Protein AF-A0ABD3KJA0-F1 (afdb_monomer_lite)

Foldseek 3Di:
DPCLLCQFPLSVVVVVCCVVVVDPDDDAAADDDDPVPFAEEEEEPQLVQAFRDKFAWDFAAFDDDPRNVVRLVSSQVVLCVPLCVVVLFKHWAAFDCVVAADNKYKDWAAQQVDWDADPPGPDIDRRLRVLVVCCPPPPCVVPSVSPVPPRTDIAMAGPVRHGDDHGMMGGPDPVSRLVSSCSSCQSRLCRGPNRSYMHWHWYAYPVGDIDIPNDPDDDDDDDDPCVVCVVVVHDDDPVVVD

pLDDT: mean 90.68, std 6.81, range [49.16, 97.44]

InterPro domains:
  IPR005146 B3/B4 tRNA-binding domain [SM00873] (50-193)
  IPR020825 Phenylalanyl-tRNA synthetase-like, B3/B4 [G3DSA:3.50.40.10] (31-217)
  IPR045060 Phenylalanine-tRNA ligase, class IIc, beta subunit [PTHR10947] (3-161)

Organism: Eucalyptus globulus (NCBI:txid34317)

Radius of gyration: 20.32 Å; chains: 1; bounding box: 54×41×58 Å

Structure (mmCIF, N/CA/C/O backbone):
data_AF-A0ABD3KJA0-F1
#
_entry.id   AF-A0ABD3KJA0-F1
#
loop_
_atom_site.group_PDB
_atom_site.id
_atom_site.type_symbol
_atom_site.label_atom_id
_atom_site.label_alt_id
_atom_site.label_comp_id
_atom_site.label_asym_id
_atom_site.label_entity_id
_atom_site.label_seq_id
_atom_site.pdbx_PDB_ins_code
_atom_site.Cartn_x
_atom_site.Cartn_y
_atom_site.Cartn_z
_atom_site.occupancy
_atom_site.B_iso_or_equiv
_atom_site.auth_seq_id
_atom_site.auth_comp_id
_atom_site.auth_asym_id
_atom_site.auth_atom_id
_atom_site.pdbx_PDB_model_num
ATOM 1 N N . MET A 1 1 ? 17.710 -4.650 -0.776 1.00 53.38 1 MET A N 1
ATOM 2 C CA . MET A 1 1 ? 17.255 -5.031 -2.134 1.00 53.38 1 MET A CA 1
ATOM 3 C C . MET A 1 1 ? 16.378 -3.905 -2.668 1.00 53.38 1 MET A C 1
ATOM 5 O O . MET A 1 1 ? 15.456 -3.525 -1.963 1.00 53.38 1 MET A O 1
ATOM 9 N N . HIS A 1 2 ? 16.688 -3.338 -3.840 1.00 76.75 2 HIS A N 1
ATOM 10 C CA . HIS A 1 2 ? 16.008 -2.140 -4.379 1.00 76.75 2 HIS A CA 1
ATOM 11 C C . HIS A 1 2 ? 14.922 -2.447 -5.433 1.00 76.75 2 HIS A C 1
ATOM 13 O O . HIS A 1 2 ? 14.225 -1.538 -5.870 1.00 76.75 2 HIS A O 1
ATOM 19 N N . ARG A 1 3 ? 14.760 -3.720 -5.825 1.00 86.38 3 ARG A N 1
ATOM 20 C CA . ARG A 1 3 ? 13.747 -4.209 -6.779 1.00 86.38 3 ARG A CA 1
ATOM 21 C C . ARG A 1 3 ? 12.644 -4.963 -6.047 1.00 86.38 3 ARG A C 1
ATOM 23 O O . ARG A 1 3 ? 12.730 -6.173 -5.846 1.00 86.38 3 ARG A O 1
ATOM 30 N N . TYR A 1 4 ? 11.647 -4.221 -5.576 1.00 87.56 4 TYR A N 1
ATOM 31 C CA . TYR A 1 4 ? 10.543 -4.775 -4.784 1.00 87.56 4 TYR A CA 1
ATOM 32 C C . TYR A 1 4 ? 9.600 -5.649 -5.616 1.00 87.56 4 TYR A C 1
ATOM 34 O O . TYR A 1 4 ? 8.987 -6.574 -5.090 1.00 87.56 4 TYR A O 1
ATOM 42 N N . ASP A 1 5 ? 9.555 -5.409 -6.924 1.00 83.31 5 ASP A N 1
ATOM 43 C CA . ASP A 1 5 ? 8.812 -6.192 -7.903 1.00 83.31 5 ASP A CA 1
ATOM 44 C C . ASP A 1 5 ? 9.314 -7.643 -8.021 1.00 83.31 5 ASP A C 1
ATOM 46 O O . ASP A 1 5 ? 8.556 -8.530 -8.397 1.00 83.31 5 ASP A O 1
ATOM 50 N N . TRP A 1 6 ? 10.556 -7.934 -7.626 1.00 87.81 6 TRP A N 1
ATOM 51 C CA . TRP A 1 6 ? 11.133 -9.288 -7.679 1.00 87.81 6 TRP A CA 1
ATOM 52 C C . TRP A 1 6 ? 10.933 -10.110 -6.404 1.00 87.81 6 TRP A C 1
ATOM 54 O O . TRP A 1 6 ? 11.365 -11.259 -6.335 1.00 87.81 6 TRP A O 1
ATOM 64 N N . LEU A 1 7 ? 10.287 -9.551 -5.378 1.00 86.50 7 LEU A N 1
ATOM 65 C CA . LEU A 1 7 ? 10.153 -10.221 -4.082 1.00 86.50 7 LEU A CA 1
ATOM 66 C C . LEU A 1 7 ? 9.188 -11.417 -4.100 1.00 86.50 7 LEU A C 1
ATOM 68 O O . LEU A 1 7 ? 9.203 -12.219 -3.164 1.00 86.50 7 LEU A O 1
ATOM 72 N N . CYS A 1 8 ? 8.393 -11.580 -5.160 1.00 85.81 8 CYS A N 1
ATOM 73 C CA . CYS A 1 8 ? 7.507 -12.726 -5.347 1.00 85.81 8 CYS A CA 1
ATOM 74 C C . CYS A 1 8 ? 7.792 -13.474 -6.655 1.00 85.81 8 CYS A C 1
ATOM 76 O O . CYS A 1 8 ? 8.313 -12.910 -7.620 1.00 85.81 8 CYS A O 1
ATOM 78 N N . LEU A 1 9 ? 7.376 -14.745 -6.703 1.00 86.25 9 LEU A N 1
ATOM 79 C CA . LEU A 1 9 ? 7.553 -15.610 -7.871 1.00 86.25 9 LEU A CA 1
ATOM 80 C C . LEU A 1 9 ? 6.959 -14.990 -9.142 1.00 86.25 9 LEU A C 1
ATOM 82 O O . LEU A 1 9 ? 7.572 -15.058 -10.202 1.00 86.25 9 LEU A O 1
ATOM 86 N N . LYS A 1 10 ? 5.776 -14.372 -9.038 1.00 85.19 10 LYS A N 1
ATOM 87 C CA . LYS A 1 10 ? 5.082 -13.790 -10.191 1.00 85.19 10 LYS A CA 1
ATOM 88 C C . LYS A 1 10 ? 5.869 -12.640 -10.813 1.00 85.19 10 LYS A C 1
ATOM 90 O O . LYS A 1 10 ? 6.043 -12.632 -12.028 1.00 85.19 10 LYS A O 1
ATOM 95 N N . GLY A 1 11 ? 6.335 -11.699 -9.996 1.00 86.75 11 GLY A N 1
ATOM 96 C CA . GLY A 1 11 ? 7.076 -10.541 -10.484 1.00 86.75 11 GLY A CA 1
ATOM 97 C C . GLY A 1 11 ? 8.448 -10.922 -11.043 1.00 86.75 11 GLY A C 1
ATOM 98 O O . GLY A 1 11 ? 8.816 -10.455 -12.118 1.00 86.75 11 GLY A O 1
ATOM 99 N N . LEU A 1 12 ? 9.147 -11.873 -10.410 1.00 91.00 12 LEU A N 1
ATOM 100 C CA . LEU A 1 12 ? 10.388 -12.429 -10.960 1.00 91.00 12 LEU A CA 1
ATOM 101 C C . LEU A 1 12 ? 10.153 -13.149 -12.299 1.00 91.00 12 LEU A C 1
ATOM 103 O O . LEU A 1 12 ? 10.870 -12.908 -13.267 1.00 91.00 12 LEU A O 1
ATOM 107 N N . ALA A 1 13 ? 9.135 -14.010 -12.381 1.00 91.25 13 ALA A N 1
ATOM 108 C CA . ALA A 1 13 ? 8.811 -14.734 -13.608 1.00 91.25 13 ALA A CA 1
ATOM 109 C C . ALA A 1 13 ? 8.418 -13.785 -14.749 1.00 91.25 13 ALA A C 1
ATOM 111 O O . ALA A 1 13 ? 8.843 -13.991 -15.883 1.00 91.25 13 ALA A O 1
ATOM 112 N N . GLN A 1 14 ? 7.638 -12.741 -14.455 1.00 90.75 14 GLN A N 1
ATOM 113 C CA . GLN A 1 14 ? 7.274 -11.718 -15.433 1.00 90.75 14 GLN A CA 1
ATOM 114 C C . GLN A 1 14 ? 8.508 -10.959 -15.927 1.00 90.75 14 GLN A C 1
ATOM 116 O O . GLN A 1 14 ? 8.696 -10.836 -17.133 1.00 90.75 14 GLN A O 1
ATOM 121 N N . ALA A 1 15 ? 9.388 -10.522 -15.021 1.00 91.75 15 ALA A N 1
ATOM 122 C CA . ALA A 1 15 ? 10.621 -9.835 -15.394 1.00 91.75 15 ALA A CA 1
ATOM 123 C C . ALA A 1 15 ? 11.511 -10.697 -16.307 1.00 91.75 15 ALA A C 1
ATOM 125 O O . ALA A 1 15 ? 12.013 -10.202 -17.312 1.00 91.75 15 ALA A O 1
ATOM 126 N N . LEU A 1 16 ? 11.657 -11.993 -16.006 1.00 93.56 16 LEU A N 1
ATOM 127 C CA . LEU A 1 16 ? 12.433 -12.924 -16.835 1.00 93.56 16 LEU A CA 1
ATOM 128 C C . LEU A 1 16 ? 11.800 -13.166 -18.211 1.00 93.56 16 LEU A C 1
ATOM 130 O O . LEU A 1 16 ? 12.514 -13.275 -19.204 1.00 93.56 16 LEU A O 1
ATOM 134 N N . ARG A 1 17 ? 10.469 -13.244 -18.292 1.00 93.75 17 ARG A N 1
ATOM 135 C CA . ARG A 1 17 ? 9.755 -13.428 -19.566 1.00 93.75 17 ARG A CA 1
ATOM 136 C C . ARG A 1 17 ? 9.860 -12.201 -20.461 1.00 93.75 17 ARG A C 1
ATOM 138 O O . ARG A 1 17 ? 10.112 -12.361 -21.651 1.00 93.75 17 ARG A O 1
ATOM 145 N N . VAL A 1 18 ? 9.745 -11.004 -19.885 1.00 93.50 18 VAL A N 1
ATOM 146 C CA . VAL A 1 18 ? 9.978 -9.740 -20.600 1.00 93.50 18 VAL A CA 1
ATOM 147 C C . VAL A 1 18 ? 11.428 -9.657 -21.073 1.00 93.50 18 VAL A C 1
ATOM 149 O O . VAL A 1 18 ? 11.679 -9.399 -22.247 1.00 93.50 18 VAL A O 1
ATOM 152 N N . PHE A 1 19 ? 12.389 -9.972 -20.200 1.00 93.19 19 PHE A N 1
ATOM 153 C CA . PHE A 1 19 ? 13.812 -9.987 -20.548 1.00 93.19 19 PHE A CA 1
ATOM 154 C C . PHE A 1 19 ? 14.127 -10.946 -21.709 1.00 93.19 19 PHE A C 1
ATOM 156 O O . PHE A 1 19 ? 14.853 -10.592 -22.634 1.00 93.19 19 PHE A O 1
ATOM 163 N N . ASN A 1 20 ? 13.523 -12.137 -21.706 1.00 94.88 20 ASN A N 1
ATOM 164 C CA . ASN A 1 20 ? 13.681 -13.133 -22.767 1.00 94.88 20 ASN A CA 1
ATOM 165 C C . ASN A 1 20 ? 12.804 -12.870 -24.005 1.00 94.88 20 ASN A C 1
ATOM 167 O O . ASN A 1 20 ? 12.727 -13.737 -24.876 1.00 94.88 20 ASN A O 1
ATOM 171 N N . LYS A 1 21 ? 12.120 -11.718 -24.088 1.00 92.25 21 LYS A N 1
ATOM 172 C CA . LYS A 1 21 ? 11.204 -11.349 -25.186 1.00 92.25 21 LYS A CA 1
ATOM 173 C C . LYS A 1 21 ? 10.069 -12.360 -25.413 1.00 92.25 21 LYS A C 1
ATOM 175 O O . LYS A 1 21 ? 9.563 -12.507 -26.521 1.00 92.25 21 LYS A O 1
ATOM 180 N N . GLN A 1 22 ? 9.682 -13.082 -24.363 1.00 95.38 22 GLN A N 1
ATOM 181 C CA . GLN A 1 22 ? 8.579 -14.049 -24.386 1.00 95.38 22 GLN A CA 1
ATOM 182 C C . GLN A 1 22 ? 7.227 -13.390 -24.094 1.00 95.38 22 GLN A C 1
ATOM 184 O O . GLN A 1 22 ? 6.191 -13.928 -24.472 1.00 95.38 22 GLN A O 1
ATOM 189 N N . GLU A 1 23 ? 7.237 -12.251 -23.402 1.00 92.38 23 GLU A N 1
ATOM 190 C CA . GLU A 1 23 ? 6.062 -11.435 -23.096 1.00 92.38 23 GLU A CA 1
ATOM 191 C C . GLU A 1 23 ? 6.416 -9.954 -23.273 1.00 92.38 23 GLU A C 1
ATOM 193 O O . GLU A 1 23 ? 7.556 -9.551 -23.042 1.00 92.38 23 GLU A O 1
ATOM 198 N N . GLU A 1 24 ? 5.440 -9.141 -23.673 1.00 91.94 24 GLU A N 1
ATOM 199 C CA . GLU A 1 24 ? 5.588 -7.685 -23.687 1.00 91.94 24 GLU A CA 1
ATOM 200 C C . GLU A 1 24 ? 5.536 -7.111 -22.266 1.00 91.94 24 GLU A C 1
ATOM 202 O O . GLU A 1 24 ? 4.943 -7.695 -21.352 1.00 91.94 24 GLU A O 1
ATOM 207 N N . THR A 1 25 ? 6.126 -5.928 -22.080 1.00 91.00 25 THR A N 1
ATOM 208 C CA . THR A 1 25 ? 6.029 -5.192 -20.817 1.00 91.00 25 THR A CA 1
ATOM 209 C C . THR A 1 25 ? 4.563 -4.843 -20.530 1.00 91.00 25 THR A C 1
ATOM 211 O O . THR A 1 25 ? 3.936 -4.154 -21.339 1.00 91.00 25 THR A O 1
ATOM 214 N N . PRO A 1 26 ? 4.002 -5.268 -19.382 1.00 92.19 26 PRO A N 1
ATOM 215 C CA . PRO A 1 26 ? 2.617 -4.973 -19.047 1.00 92.19 26 PRO A CA 1
ATOM 216 C C . PRO A 1 26 ? 2.372 -3.472 -18.947 1.00 92.19 26 PRO A C 1
ATOM 218 O O . PRO A 1 26 ? 3.142 -2.745 -18.319 1.00 92.19 26 PRO A O 1
ATOM 221 N N . GLN A 1 27 ? 1.252 -3.036 -19.511 1.00 93.31 27 GLN A N 1
ATOM 222 C CA . GLN A 1 27 ? 0.766 -1.671 -19.378 1.00 93.31 27 GLN A CA 1
ATOM 223 C C . GLN A 1 27 ? -0.263 -1.622 -18.253 1.00 93.31 27 GLN A C 1
ATOM 225 O O . GLN A 1 27 ? -1.291 -2.298 -18.316 1.00 93.31 27 GLN A O 1
ATOM 230 N N . TYR A 1 28 ? 0.025 -0.836 -17.219 1.00 95.38 28 TYR A N 1
ATOM 231 C 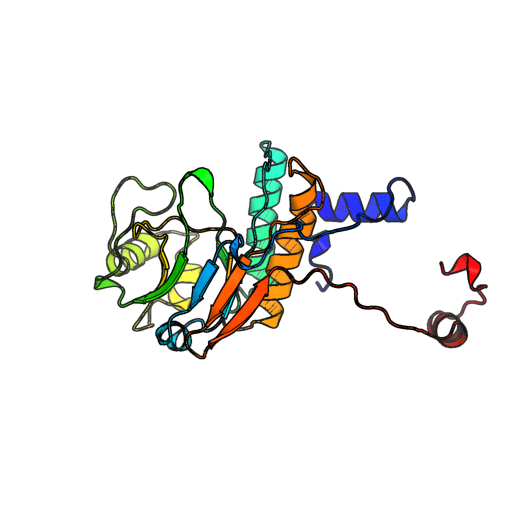CA . TYR A 1 28 ? -0.861 -0.664 -16.073 1.00 95.38 28 TYR A CA 1
ATOM 232 C C . TYR A 1 28 ? -1.707 0.590 -16.252 1.00 95.38 28 TYR A C 1
ATOM 234 O O . TYR A 1 28 ? -1.195 1.648 -16.610 1.00 95.38 28 TYR A O 1
ATOM 242 N N . SER A 1 29 ? -3.000 0.488 -15.967 1.00 95.50 29 SER A N 1
ATOM 243 C CA . SER A 1 29 ? -3.928 1.610 -16.104 1.00 95.50 29 SER A CA 1
ATOM 244 C C . SER A 1 29 ? -4.840 1.738 -14.894 1.00 95.50 29 SER A C 1
ATOM 246 O O . SER A 1 29 ? -5.209 0.744 -14.267 1.00 95.50 29 SER A O 1
ATOM 248 N N . LEU A 1 30 ? -5.263 2.964 -14.600 1.00 96.62 30 LEU A N 1
ATOM 249 C CA . LEU A 1 30 ? -6.358 3.194 -13.667 1.00 96.62 30 LEU A CA 1
ATOM 250 C C . LEU A 1 30 ? -7.697 3.020 -14.382 1.00 96.62 30 LEU A C 1
ATOM 252 O O . LEU A 1 30 ? -7.870 3.463 -15.518 1.00 96.62 30 LEU A O 1
ATOM 256 N N . ARG A 1 31 ? -8.663 2.409 -13.695 1.00 94.88 31 ARG A N 1
ATOM 257 C CA . ARG A 1 31 ? -10.040 2.324 -14.178 1.00 94.88 31 ARG A CA 1
ATOM 258 C C . ARG A 1 31 ? -10.589 3.734 -14.385 1.00 94.88 31 ARG A C 1
ATOM 260 O O . ARG A 1 31 ? -10.519 4.569 -13.484 1.00 94.88 31 ARG A O 1
ATOM 267 N N . ASN A 1 32 ? -11.177 3.985 -15.553 1.00 94.25 32 ASN A N 1
ATOM 268 C CA . ASN A 1 32 ? -11.772 5.280 -15.864 1.00 94.25 32 ASN A CA 1
ATOM 269 C C . ASN A 1 32 ? -13.105 5.454 -15.117 1.00 94.25 32 ASN A C 1
ATOM 271 O O . ASN A 1 32 ? -14.155 5.012 -15.586 1.00 94.25 32 ASN A O 1
ATOM 275 N N . ILE A 1 33 ? -13.047 6.064 -13.934 1.00 94.06 33 ILE A N 1
ATOM 276 C CA . ILE A 1 33 ? -14.209 6.417 -13.115 1.00 94.06 33 ILE A CA 1
ATOM 277 C C . ILE A 1 33 ? -14.146 7.893 -12.734 1.00 94.06 33 ILE A C 1
ATOM 279 O O . ILE A 1 33 ? -13.077 8.439 -12.465 1.00 94.06 33 ILE A O 1
ATOM 283 N N . SER A 1 34 ? -15.304 8.554 -12.709 1.00 93.88 34 SER A N 1
ATOM 284 C CA . SER A 1 34 ? -15.383 9.944 -12.262 1.00 93.88 34 SER A CA 1
ATOM 285 C C . SER A 1 34 ? -15.099 10.030 -10.759 1.00 93.88 34 SER A C 1
ATOM 287 O O . SER A 1 34 ? -15.445 9.116 -10.008 1.00 93.88 34 SER A O 1
ATOM 289 N N . ARG A 1 35 ? -14.528 11.148 -10.290 1.00 90.75 35 ARG A N 1
ATOM 290 C CA . ARG A 1 35 ? -14.282 11.370 -8.849 1.00 90.75 35 ARG A CA 1
ATOM 291 C C . ARG A 1 35 ? -15.541 11.199 -7.993 1.00 90.75 35 ARG A C 1
ATOM 293 O O . ARG A 1 35 ? -15.464 10.678 -6.888 1.00 90.75 35 ARG A O 1
ATOM 300 N N . GLY A 1 36 ? -16.711 11.579 -8.512 1.00 91.12 36 GLY A N 1
ATOM 301 C CA . GLY A 1 36 ? -17.988 11.408 -7.809 1.00 91.12 36 GLY A CA 1
ATOM 302 C C . GLY A 1 36 ? -18.359 9.945 -7.540 1.00 91.12 36 GLY A C 1
ATOM 303 O O . GLY A 1 36 ? -19.043 9.670 -6.559 1.00 91.12 36 GLY A O 1
ATOM 304 N N . SER A 1 37 ? -17.881 9.020 -8.375 1.00 93.19 37 SER A N 1
ATOM 305 C CA . SER A 1 37 ? -18.119 7.577 -8.260 1.00 93.19 37 SER A CA 1
ATOM 306 C C . SER A 1 37 ? -16.957 6.812 -7.615 1.00 93.19 37 SER A C 1
ATOM 308 O O . SER A 1 37 ? -17.084 5.608 -7.395 1.00 93.19 37 SER A O 1
ATOM 310 N N . MET A 1 38 ? -15.830 7.472 -7.324 1.00 95.06 38 MET A N 1
ATOM 311 C CA . MET A 1 38 ? -14.704 6.845 -6.629 1.00 95.06 38 MET A CA 1
ATOM 312 C C . MET A 1 38 ? -15.088 6.492 -5.195 1.00 95.06 38 MET A C 1
ATOM 314 O O . MET A 1 38 ? -15.792 7.238 -4.509 1.00 95.06 38 MET A O 1
ATOM 318 N N . LEU A 1 39 ? -14.568 5.365 -4.708 1.00 93.94 39 LEU A N 1
ATOM 319 C CA . LEU A 1 39 ? -14.602 5.087 -3.279 1.00 93.94 39 LEU A CA 1
ATOM 320 C C . LEU A 1 39 ? -13.769 6.138 -2.547 1.00 93.94 39 LEU A C 1
ATOM 322 O O . LEU A 1 39 ? -12.666 6.477 -2.976 1.00 93.94 39 LEU A O 1
ATOM 326 N N . LYS A 1 40 ? -14.297 6.610 -1.419 1.00 94.88 40 LYS A N 1
ATOM 327 C CA . LYS A 1 40 ? -13.676 7.662 -0.614 1.00 94.88 40 LYS A CA 1
ATOM 328 C C . LYS A 1 40 ? -13.127 7.104 0.688 1.00 94.88 40 LYS A C 1
ATOM 330 O O . LYS A 1 40 ? -13.786 6.288 1.336 1.00 94.88 40 LYS A O 1
ATOM 335 N N . MET A 1 41 ? -11.937 7.559 1.057 1.00 95.38 41 MET A N 1
ATOM 336 C CA . MET A 1 41 ? -11.287 7.313 2.340 1.00 95.38 41 MET A CA 1
ATOM 337 C C . MET A 1 41 ? -11.065 8.654 3.039 1.00 95.38 41 MET A C 1
ATOM 339 O O . MET A 1 41 ? -10.244 9.453 2.600 1.00 95.38 41 MET A O 1
ATOM 343 N N . HIS A 1 42 ? -11.796 8.906 4.118 1.00 96.69 42 HIS A N 1
ATOM 344 C CA . HIS A 1 42 ? -11.716 10.144 4.886 1.00 96.69 42 HIS A CA 1
ATOM 345 C C . HIS A 1 42 ? -10.731 10.000 6.042 1.00 96.69 42 HIS A C 1
ATOM 347 O O . HIS A 1 42 ? -10.984 9.249 6.982 1.00 96.69 42 HIS A O 1
ATOM 353 N N . VAL A 1 43 ? -9.634 10.745 5.998 1.00 97.38 43 VAL A N 1
ATOM 354 C CA . VAL A 1 43 ? -8.611 10.761 7.045 1.00 97.38 43 VAL A CA 1
ATOM 355 C C . VAL A 1 43 ? -8.985 11.774 8.115 1.00 97.38 43 VAL A C 1
ATOM 357 O O . VAL A 1 43 ? -9.199 12.954 7.821 1.00 97.38 43 VAL A O 1
ATOM 360 N N . LYS A 1 44 ? -9.074 11.317 9.364 1.00 97.31 44 LYS A N 1
ATOM 361 C CA . LYS A 1 44 ? -9.385 12.178 10.504 1.00 97.31 44 LYS A CA 1
ATOM 362 C C . LYS A 1 44 ? -8.126 12.810 11.123 1.00 97.31 44 LYS A C 1
ATOM 364 O O . LYS A 1 44 ? -7.060 12.187 11.079 1.00 97.31 44 LYS A O 1
ATOM 369 N N . PRO A 1 45 ? -8.225 14.016 11.722 1.00 96.81 45 PRO A N 1
ATOM 370 C CA . PRO A 1 45 ? -7.073 14.744 12.265 1.00 96.81 45 PRO A CA 1
ATOM 371 C C . PRO A 1 45 ? -6.253 13.948 13.285 1.00 96.81 45 PRO A C 1
ATOM 373 O O . PRO A 1 45 ? -5.025 14.034 13.305 1.00 96.81 45 PRO A O 1
ATOM 376 N N . GLU A 1 46 ? -6.916 13.143 14.115 1.00 95.88 46 GLU A N 1
ATOM 377 C CA . GLU A 1 46 ? -6.293 12.368 15.186 1.00 95.88 46 GLU A CA 1
ATOM 378 C C . GLU A 1 46 ? -5.267 11.342 14.687 1.00 95.88 46 GLU A C 1
ATOM 380 O O . GLU A 1 46 ? -4.367 10.976 15.442 1.00 95.88 46 GLU A O 1
ATOM 385 N N . THR A 1 47 ? -5.344 10.924 13.418 1.00 95.31 47 THR A N 1
ATOM 386 C CA . THR A 1 47 ? -4.406 9.962 12.814 1.00 95.31 47 THR A CA 1
ATOM 387 C C . THR A 1 47 ? -2.970 10.484 12.757 1.00 95.31 47 THR A C 1
ATOM 389 O O . THR A 1 47 ? -2.026 9.692 12.808 1.00 95.31 47 THR A O 1
ATOM 392 N N . SER A 1 48 ? -2.789 11.811 12.760 1.00 94.69 48 SER A N 1
ATOM 393 C CA . SER A 1 48 ? -1.482 12.476 12.824 1.00 94.69 48 SER A CA 1
ATOM 394 C C . SER A 1 48 ? -0.659 12.122 14.068 1.00 94.69 48 SER A C 1
ATOM 396 O O . SER A 1 48 ? 0.565 12.189 14.019 1.00 94.69 48 SER A O 1
ATOM 398 N N . GLN A 1 49 ? -1.308 11.682 15.151 1.00 94.06 49 GLN A N 1
ATOM 399 C CA . GLN A 1 49 ? -0.645 11.293 16.401 1.00 94.06 49 GLN A CA 1
ATOM 400 C C . GLN A 1 49 ? 0.095 9.952 16.311 1.00 94.06 49 GLN A C 1
ATOM 402 O O . GLN A 1 49 ? 0.895 9.643 17.189 1.00 94.06 49 GLN A O 1
ATOM 407 N N . ILE A 1 50 ? -0.179 9.142 15.284 1.00 93.62 50 ILE A N 1
ATOM 408 C CA . ILE A 1 50 ? 0.391 7.795 15.159 1.00 93.62 50 ILE A CA 1
ATOM 409 C C . ILE A 1 50 ? 0.884 7.485 13.746 1.00 93.62 50 ILE A C 1
ATOM 411 O O . ILE A 1 50 ? 2.045 7.135 13.550 1.00 93.62 50 ILE A O 1
ATOM 415 N N . ARG A 1 51 ? 0.010 7.602 12.747 1.00 94.62 51 ARG A N 1
ATOM 416 C CA . ARG A 1 51 ? 0.265 7.260 11.344 1.00 94.62 51 ARG A CA 1
ATOM 417 C C . ARG A 1 51 ? -0.512 8.246 10.474 1.00 94.62 51 ARG A C 1
ATOM 419 O O . ARG A 1 51 ? -1.668 7.964 10.152 1.00 94.62 51 ARG A O 1
ATOM 426 N N . PRO A 1 52 ? 0.091 9.392 10.119 1.00 95.81 52 PRO A N 1
ATOM 427 C CA . PRO A 1 52 ? -0.605 10.480 9.433 1.00 95.81 52 PRO A CA 1
ATOM 428 C C . PRO A 1 52 ? -1.102 10.117 8.032 1.00 95.81 52 PRO A C 1
ATOM 430 O O . PRO A 1 52 ? -1.990 10.791 7.523 1.00 95.81 52 PRO A O 1
ATOM 433 N N . TYR A 1 53 ? -0.547 9.083 7.394 1.00 97.19 53 TYR A N 1
ATOM 434 C CA . TYR A 1 53 ? -0.833 8.780 5.996 1.00 97.19 53 TYR A CA 1
ATOM 435 C C . TYR A 1 53 ? -1.590 7.468 5.828 1.00 97.19 53 TYR A C 1
ATOM 437 O O . TYR A 1 53 ? -1.299 6.466 6.486 1.00 97.19 53 TYR A O 1
ATOM 445 N N . VAL A 1 54 ? -2.503 7.458 4.859 1.00 96.56 54 VAL A N 1
ATOM 446 C CA . VAL A 1 54 ? -3.105 6.243 4.309 1.00 96.56 54 VAL A CA 1
ATOM 447 C C . VAL A 1 54 ? -3.165 6.345 2.789 1.00 96.56 54 VAL A C 1
ATOM 449 O O . VAL A 1 54 ? -3.475 7.400 2.235 1.00 96.56 54 VAL A O 1
ATOM 452 N N . VAL A 1 55 ? -2.862 5.245 2.109 1.00 96.81 55 VAL A N 1
ATOM 453 C CA . VAL A 1 55 ? -3.056 5.087 0.662 1.00 96.81 55 VAL A CA 1
ATOM 454 C C . VAL A 1 55 ? -3.845 3.808 0.411 1.00 96.81 55 VAL A C 1
ATOM 456 O O . VAL A 1 55 ? -3.688 2.839 1.149 1.00 96.81 55 VAL A O 1
ATOM 459 N N . SER A 1 56 ? -4.714 3.790 -0.598 1.00 94.94 56 SER A N 1
ATOM 460 C CA . SER A 1 56 ? -5.592 2.646 -0.863 1.00 94.94 56 SER A CA 1
ATOM 461 C C . SER A 1 56 ? -5.878 2.496 -2.353 1.00 94.94 56 SER A C 1
ATOM 463 O O . SER A 1 56 ? -5.762 3.453 -3.113 1.00 94.94 56 SER A O 1
ATOM 465 N N . ALA A 1 57 ? -6.230 1.284 -2.763 1.00 95.12 57 ALA A N 1
ATOM 466 C CA . ALA A 1 57 ? -6.601 0.934 -4.126 1.00 95.12 57 ALA A CA 1
ATOM 467 C C . ALA A 1 57 ? -7.596 -0.231 -4.104 1.00 95.12 57 ALA A C 1
ATOM 469 O O . ALA A 1 57 ? -7.741 -0.903 -3.082 1.00 95.12 57 ALA A O 1
ATOM 470 N N . VAL A 1 58 ? -8.253 -0.509 -5.231 1.00 94.06 58 VAL A N 1
ATOM 471 C CA . VAL A 1 58 ? -9.133 -1.674 -5.367 1.00 94.06 58 VAL A CA 1
ATOM 472 C C . VAL A 1 58 ? -8.747 -2.512 -6.583 1.00 94.06 58 VAL A C 1
ATOM 474 O O . VAL A 1 58 ? -8.601 -2.012 -7.695 1.00 94.06 58 VAL A O 1
ATOM 477 N N . LEU A 1 59 ? -8.623 -3.819 -6.366 1.00 93.88 59 LEU A N 1
ATOM 478 C CA . LEU A 1 59 ? -8.446 -4.828 -7.407 1.00 93.88 59 LEU A CA 1
ATOM 479 C C . LEU A 1 59 ? -9.783 -5.553 -7.616 1.00 93.88 59 LEU A C 1
ATOM 481 O O . LEU A 1 59 ? -10.220 -6.313 -6.753 1.00 93.88 59 LEU A O 1
ATOM 485 N N . ARG A 1 60 ? -10.476 -5.279 -8.731 1.00 92.56 60 ARG A N 1
ATOM 486 C CA . ARG A 1 60 ? -11.818 -5.825 -9.011 1.00 92.56 60 ARG A CA 1
ATOM 487 C C . ARG A 1 60 ? -11.752 -7.182 -9.708 1.00 92.56 60 ARG A C 1
ATOM 489 O O . ARG A 1 60 ? -11.004 -7.367 -10.665 1.00 92.56 60 ARG A O 1
ATOM 496 N N . GLY A 1 61 ? -12.610 -8.107 -9.272 1.00 90.50 61 GLY A N 1
ATOM 497 C CA . GLY A 1 61 ? -12.710 -9.440 -9.870 1.00 90.50 61 GLY A CA 1
ATOM 498 C C . GLY A 1 61 ? -11.411 -10.232 -9.748 1.00 90.50 61 GLY A C 1
ATOM 499 O O . GLY A 1 61 ? -11.036 -10.939 -10.681 1.00 90.50 61 GLY A O 1
ATOM 500 N N . ILE A 1 62 ? -10.680 -10.047 -8.646 1.00 90.25 62 ILE A N 1
ATOM 501 C CA . ILE A 1 62 ? -9.458 -10.799 -8.387 1.00 90.25 62 ILE A CA 1
ATOM 502 C C . ILE A 1 62 ? -9.801 -12.267 -8.141 1.00 90.25 62 ILE A C 1
ATOM 504 O O . ILE A 1 62 ? -10.673 -12.584 -7.336 1.00 90.25 62 ILE A O 1
ATOM 508 N N . THR A 1 63 ? -9.121 -13.167 -8.845 1.00 87.56 63 THR A N 1
ATOM 509 C CA . THR A 1 63 ? -9.290 -14.611 -8.659 1.00 87.56 63 THR A CA 1
ATOM 510 C C . THR A 1 63 ? -8.000 -15.201 -8.120 1.00 87.56 63 THR A C 1
ATOM 512 O O . THR A 1 63 ? -7.003 -15.298 -8.837 1.00 87.56 63 THR A O 1
ATOM 515 N N . PHE A 1 64 ? -8.022 -15.610 -6.853 1.00 85.94 64 PHE A N 1
ATOM 516 C CA . PHE A 1 64 ? -6.909 -16.315 -6.236 1.00 85.94 64 PHE A CA 1
ATOM 517 C C . PHE A 1 64 ? -7.118 -17.830 -6.285 1.00 85.94 64 PHE A C 1
ATOM 519 O O . PHE A 1 64 ? -8.139 -18.351 -5.849 1.00 85.94 64 PHE A O 1
ATOM 526 N N . TYR A 1 65 ? -6.098 -18.537 -6.754 1.00 89.31 65 TYR A N 1
ATOM 527 C CA . TYR A 1 65 ? -5.854 -19.946 -6.448 1.00 89.31 65 TYR A CA 1
ATOM 528 C C . TYR A 1 65 ? -4.797 -20.060 -5.343 1.00 89.31 65 TYR A C 1
ATOM 530 O O . TYR A 1 65 ? -4.044 -19.111 -5.108 1.00 89.31 65 TYR A O 1
ATOM 538 N N . GLU A 1 66 ? -4.695 -21.222 -4.697 1.00 89.94 66 GLU A N 1
ATOM 539 C CA . GLU A 1 66 ? -3.837 -21.449 -3.523 1.00 89.94 66 GLU A CA 1
ATOM 540 C C . GLU A 1 66 ? -2.410 -20.898 -3.691 1.00 89.94 66 GLU A C 1
ATOM 542 O O . GLU A 1 66 ? -1.946 -20.106 -2.874 1.00 89.94 66 GLU A O 1
ATOM 547 N N . ALA A 1 67 ? -1.732 -21.224 -4.795 1.00 89.31 67 ALA A N 1
ATOM 548 C CA . ALA A 1 67 ? -0.374 -20.739 -5.036 1.00 89.31 67 ALA A CA 1
ATOM 549 C C . ALA A 1 67 ? -0.294 -19.210 -5.240 1.00 89.31 67 ALA A C 1
ATOM 551 O O . ALA A 1 67 ? 0.635 -18.578 -4.737 1.00 89.31 67 ALA A O 1
ATOM 552 N N . SER A 1 68 ? -1.262 -18.588 -5.924 1.00 88.62 68 SER A N 1
ATOM 553 C CA . SER A 1 68 ? -1.304 -17.120 -6.059 1.00 88.62 68 SER A CA 1
ATOM 554 C C . SER A 1 68 ? -1.631 -16.412 -4.742 1.00 88.62 68 SER A C 1
ATOM 556 O O . SER A 1 68 ? -1.050 -15.367 -4.466 1.00 88.62 68 SER A O 1
ATOM 558 N N . TYR A 1 69 ? -2.489 -17.004 -3.905 1.00 89.44 69 TYR A N 1
ATOM 559 C CA . TYR A 1 69 ? -2.801 -16.497 -2.570 1.00 89.44 69 TYR A CA 1
ATOM 560 C C . TYR A 1 69 ? -1.593 -16.611 -1.632 1.00 89.44 69 TYR A C 1
ATOM 562 O O . TYR A 1 69 ? -1.234 -15.662 -0.943 1.00 89.44 69 TYR A O 1
ATOM 570 N N . ASN A 1 70 ? -0.888 -17.742 -1.661 1.00 89.44 70 ASN A N 1
ATOM 571 C CA . ASN A 1 70 ? 0.341 -17.912 -0.889 1.00 89.44 70 ASN A CA 1
ATOM 572 C C . ASN A 1 70 ? 1.426 -16.931 -1.351 1.00 89.44 70 ASN A C 1
ATOM 574 O O . ASN A 1 70 ? 2.077 -16.307 -0.519 1.00 89.44 70 ASN A O 1
ATOM 578 N N . SER A 1 71 ? 1.573 -16.720 -2.666 1.00 90.56 71 SER A N 1
ATOM 579 C CA . SER A 1 71 ? 2.488 -15.705 -3.208 1.00 90.56 71 SER A CA 1
ATOM 580 C C . SER A 1 71 ? 2.103 -14.281 -2.799 1.00 90.56 71 SER A C 1
ATOM 582 O O . SER A 1 71 ? 2.975 -13.417 -2.724 1.00 90.56 71 SER A O 1
ATOM 584 N N . PHE A 1 72 ? 0.815 -14.021 -2.589 1.00 91.31 72 PHE A N 1
ATOM 585 C CA . PHE A 1 72 ? 0.296 -12.741 -2.131 1.00 91.31 72 PHE A CA 1
ATOM 586 C C . PHE A 1 72 ? 0.671 -12.451 -0.682 1.00 91.31 72 PHE A C 1
ATOM 588 O O . PHE A 1 72 ? 1.265 -11.409 -0.399 1.00 91.31 72 PHE A O 1
ATOM 595 N N . ILE A 1 73 ? 0.401 -13.403 0.211 1.00 90.31 73 ILE A N 1
ATOM 596 C CA . ILE A 1 73 ? 0.767 -13.299 1.626 1.00 90.31 73 ILE A CA 1
ATOM 597 C C . ILE A 1 73 ? 2.292 -13.229 1.788 1.00 90.31 73 ILE A C 1
ATOM 599 O O . ILE A 1 73 ? 2.793 -12.385 2.525 1.00 90.31 73 ILE A O 1
ATOM 603 N N . ASP A 1 74 ? 3.044 -14.041 1.039 1.00 91.75 74 ASP A N 1
ATOM 604 C CA . ASP A 1 74 ? 4.512 -14.020 1.057 1.00 91.75 74 ASP A CA 1
ATOM 605 C C . ASP A 1 74 ? 5.083 -12.661 0.616 1.00 91.75 74 ASP A C 1
ATOM 607 O O . ASP A 1 74 ? 6.001 -12.137 1.251 1.00 91.75 74 ASP A O 1
ATOM 611 N N . LEU A 1 75 ? 4.518 -12.034 -0.427 1.00 92.69 75 LEU A N 1
ATOM 612 C CA . LEU A 1 75 ? 4.946 -10.693 -0.833 1.00 92.69 75 LEU A CA 1
ATOM 613 C C . LEU A 1 75 ? 4.655 -9.656 0.255 1.00 92.69 75 LEU A C 1
ATOM 615 O O . LEU A 1 75 ? 5.523 -8.837 0.564 1.00 92.69 75 LEU A O 1
ATOM 619 N N . GLN A 1 76 ? 3.454 -9.692 0.836 1.00 92.62 76 GLN A N 1
ATOM 620 C CA . GLN A 1 76 ? 3.059 -8.791 1.916 1.00 92.62 76 GLN A CA 1
ATOM 621 C C . GLN A 1 76 ? 4.035 -8.892 3.099 1.00 92.62 76 GLN A C 1
ATOM 623 O O . GLN A 1 76 ? 4.553 -7.869 3.555 1.00 92.62 76 GLN A O 1
ATOM 628 N N . ASP A 1 77 ? 4.356 -10.111 3.537 1.00 91.69 77 ASP A N 1
ATOM 629 C CA . ASP A 1 77 ? 5.291 -10.362 4.636 1.00 91.69 77 ASP A CA 1
ATOM 630 C C . ASP A 1 77 ? 6.719 -9.900 4.298 1.00 91.69 77 ASP A C 1
ATOM 632 O O . ASP A 1 77 ? 7.385 -9.269 5.127 1.00 91.69 77 ASP A O 1
ATOM 636 N N . LYS A 1 78 ? 7.195 -10.130 3.068 1.00 93.50 78 LYS A N 1
ATOM 637 C CA . LYS A 1 78 ? 8.513 -9.652 2.614 1.00 93.50 78 LYS A CA 1
ATOM 638 C C . LYS A 1 78 ? 8.597 -8.130 2.548 1.00 93.50 78 LYS A C 1
ATOM 640 O O . LYS A 1 78 ? 9.628 -7.565 2.922 1.00 93.50 78 LYS A O 1
ATOM 645 N N . LEU A 1 79 ? 7.545 -7.450 2.094 1.00 94.62 79 LEU A N 1
ATOM 646 C CA . LEU A 1 79 ? 7.487 -5.986 2.103 1.00 94.62 79 LEU A CA 1
ATOM 647 C C . LEU A 1 79 ? 7.475 -5.460 3.542 1.00 94.62 79 LEU A C 1
ATOM 649 O O . LEU A 1 79 ? 8.258 -4.561 3.857 1.00 94.62 79 LEU A O 1
ATOM 653 N N . HIS A 1 80 ? 6.679 -6.081 4.426 1.00 93.44 80 HIS A N 1
ATOM 654 C CA . HIS A 1 80 ? 6.645 -5.780 5.862 1.00 93.44 80 HIS A CA 1
ATOM 655 C C . HIS A 1 80 ? 8.018 -5.879 6.517 1.00 93.44 80 HIS A C 1
ATOM 657 O O . HIS A 1 80 ? 8.378 -4.987 7.281 1.00 93.44 80 HIS A O 1
ATOM 663 N N . GLN A 1 81 ? 8.788 -6.921 6.212 1.00 90.81 81 GLN A N 1
ATOM 664 C CA . GLN A 1 81 ? 10.127 -7.121 6.772 1.00 90.81 81 GLN A CA 1
ATOM 665 C C . GLN A 1 81 ? 11.161 -6.125 6.231 1.00 90.81 81 GLN A C 1
ATOM 667 O O . GLN A 1 81 ? 12.060 -5.737 6.972 1.00 90.81 81 GLN A O 1
ATOM 672 N N . ASN A 1 82 ? 11.024 -5.692 4.973 1.00 91.31 82 ASN A N 1
ATOM 673 C CA . ASN A 1 82 ? 12.009 -4.855 4.286 1.00 91.31 82 ASN A CA 1
ATOM 674 C C . ASN A 1 82 ? 11.603 -3.372 4.248 1.00 91.31 82 ASN A C 1
ATOM 676 O O . ASN A 1 82 ? 11.860 -2.632 5.193 1.00 91.31 82 ASN A O 1
ATOM 680 N N . ILE A 1 83 ? 10.981 -2.916 3.153 1.00 93.88 83 ILE A N 1
ATOM 681 C CA . ILE A 1 83 ? 10.699 -1.490 2.899 1.00 93.88 83 ILE A CA 1
ATOM 68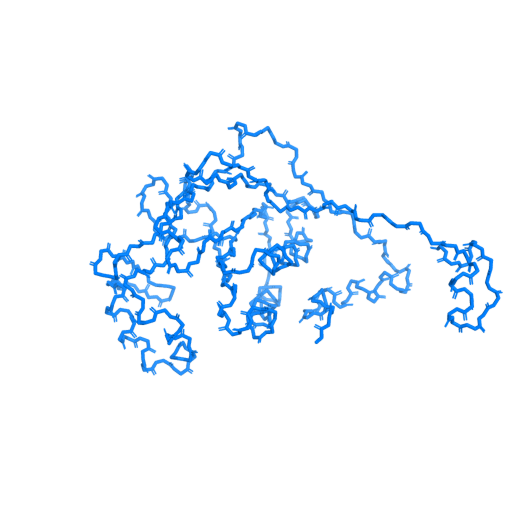2 C C . ILE A 1 83 ? 9.791 -0.862 3.965 1.00 93.88 83 ILE A C 1
ATOM 684 O O . ILE A 1 83 ? 9.917 0.319 4.275 1.00 93.88 83 ILE A O 1
ATOM 688 N N . CYS A 1 84 ? 8.906 -1.656 4.561 1.00 93.94 84 CYS A N 1
ATOM 689 C CA . CYS A 1 84 ? 8.017 -1.228 5.633 1.00 93.94 84 CYS A CA 1
ATOM 690 C C . CYS A 1 84 ? 8.703 -1.148 7.007 1.00 93.94 84 CYS A C 1
ATOM 692 O O . CYS A 1 84 ? 8.061 -0.709 7.962 1.00 93.94 84 CYS A O 1
ATOM 694 N N . TRP A 1 85 ? 9.957 -1.601 7.115 1.00 92.19 85 TRP A N 1
ATOM 695 C CA . TRP A 1 85 ? 10.753 -1.674 8.340 1.00 92.19 85 TRP A CA 1
ATOM 696 C C . TRP A 1 85 ? 10.020 -2.370 9.493 1.00 92.19 85 TRP A C 1
ATOM 698 O O . TRP A 1 85 ? 9.629 -1.742 10.471 1.00 92.19 85 TRP A O 1
ATOM 708 N N . GLN A 1 86 ? 9.765 -3.672 9.346 1.00 90.94 86 GLN A N 1
ATOM 709 C CA . GLN A 1 86 ? 8.997 -4.479 10.307 1.00 90.94 86 GLN A CA 1
ATOM 710 C C . GLN A 1 86 ? 7.655 -3.840 10.690 1.00 90.94 86 GLN A C 1
ATOM 712 O O . GLN A 1 86 ? 7.249 -3.854 11.845 1.00 90.94 86 GLN A O 1
ATOM 717 N N . ARG A 1 87 ? 6.954 -3.291 9.691 1.00 91.62 87 ARG A N 1
ATOM 718 C CA . ARG A 1 87 ? 5.686 -2.550 9.811 1.00 91.62 87 ARG A CA 1
ATOM 719 C C . ARG A 1 87 ? 5.781 -1.170 10.463 1.00 91.62 87 ARG A C 1
ATOM 721 O O . ARG A 1 87 ? 4.778 -0.459 10.430 1.00 91.62 87 ARG A O 1
ATOM 728 N N . THR A 1 88 ? 6.926 -0.750 10.996 1.00 91.56 88 THR A N 1
ATOM 729 C CA . THR A 1 88 ? 7.091 0.552 11.667 1.00 91.56 88 THR A CA 1
ATOM 730 C C . THR A 1 88 ? 6.783 1.726 10.741 1.00 91.56 88 THR A C 1
ATOM 732 O O . THR A 1 88 ? 6.117 2.669 11.159 1.00 91.56 88 THR A O 1
ATOM 735 N N . LEU A 1 89 ? 7.203 1.658 9.473 1.00 94.62 89 LEU A N 1
ATOM 736 C CA . LEU A 1 89 ? 6.975 2.739 8.508 1.00 94.62 89 LEU A CA 1
ATOM 737 C C . LEU A 1 89 ? 5.656 2.594 7.752 1.00 94.62 89 LEU A C 1
ATOM 739 O O . LEU A 1 89 ? 4.987 3.590 7.489 1.00 94.62 89 LEU A O 1
ATOM 743 N N . VAL A 1 90 ? 5.286 1.362 7.393 1.00 96.06 90 VAL A N 1
ATOM 744 C CA . VAL A 1 90 ? 4.093 1.065 6.587 1.00 96.06 90 VAL A CA 1
ATOM 745 C C . VAL A 1 90 ? 3.475 -0.253 7.048 1.00 96.06 90 VAL A C 1
ATOM 747 O O . VAL A 1 90 ? 4.160 -1.268 7.109 1.00 96.06 90 VAL A O 1
ATOM 750 N N . ALA A 1 91 ? 2.177 -0.267 7.336 1.00 93.25 91 ALA A N 1
ATOM 751 C CA . ALA A 1 91 ? 1.403 -1.477 7.599 1.00 93.25 91 ALA A CA 1
ATOM 752 C C . ALA A 1 91 ? 0.410 -1.679 6.453 1.00 93.25 91 ALA A C 1
ATOM 754 O O . ALA A 1 91 ? -0.263 -0.733 6.062 1.00 93.25 91 ALA A O 1
ATOM 755 N N . ILE A 1 92 ? 0.354 -2.899 5.918 1.00 92.94 92 ILE A N 1
ATOM 756 C CA . ILE A 1 92 ? -0.477 -3.263 4.760 1.00 92.94 92 ILE A CA 1
ATOM 757 C C . ILE A 1 92 ? -1.669 -4.058 5.286 1.00 92.94 92 ILE A C 1
ATOM 759 O O . ILE A 1 92 ? -1.438 -5.102 5.902 1.00 92.94 92 ILE A O 1
ATOM 763 N N . GLY A 1 93 ? -2.889 -3.603 5.018 1.00 89.38 93 GLY A N 1
ATOM 764 C CA . GLY A 1 93 ? -4.118 -4.387 5.158 1.00 89.38 93 GLY A CA 1
ATOM 765 C C . GLY A 1 93 ? -4.589 -4.909 3.803 1.00 89.38 93 GLY A C 1
ATOM 766 O O . GLY A 1 93 ? -4.231 -4.353 2.759 1.00 89.38 93 GLY A O 1
ATOM 767 N N . THR A 1 94 ? -5.330 -6.023 3.814 1.00 86.88 94 THR A N 1
ATOM 768 C CA . THR A 1 94 ? -5.863 -6.700 2.613 1.00 86.88 94 THR A CA 1
ATOM 769 C C . THR A 1 94 ? -7.153 -7.453 2.952 1.00 86.88 94 THR A C 1
ATOM 771 O O . THR A 1 94 ? -7.108 -8.362 3.786 1.00 86.88 94 THR A O 1
ATOM 774 N N . HIS A 1 95 ? -8.307 -7.097 2.372 1.00 79.56 95 HIS A N 1
ATOM 775 C CA . HIS A 1 95 ? -9.575 -7.767 2.704 1.00 79.56 95 HIS A CA 1
ATOM 776 C C . HIS A 1 95 ? -10.608 -7.709 1.573 1.00 79.56 95 HIS A C 1
ATOM 778 O O . HIS A 1 95 ? -10.375 -7.110 0.521 1.00 79.56 95 HIS A O 1
ATOM 784 N N . ASP A 1 96 ? -11.741 -8.367 1.818 1.00 82.88 96 ASP A N 1
ATOM 785 C CA . ASP A 1 96 ? -12.840 -8.548 0.880 1.00 82.88 96 ASP A CA 1
ATOM 786 C C . ASP A 1 96 ? -13.797 -7.346 0.863 1.00 82.88 96 ASP A C 1
ATOM 788 O O . ASP A 1 96 ? -14.502 -7.058 1.839 1.00 82.88 96 ASP A O 1
ATOM 792 N N . LEU A 1 97 ? -13.823 -6.659 -0.279 1.00 84.31 97 LEU A N 1
ATOM 793 C CA . LEU A 1 97 ? -14.649 -5.481 -0.510 1.00 84.31 97 LEU A CA 1
ATOM 794 C C . LEU A 1 97 ? -16.144 -5.812 -0.584 1.00 84.31 97 LEU A C 1
ATOM 796 O O . LEU A 1 97 ? -16.950 -4.941 -0.265 1.00 84.31 97 LEU A O 1
ATOM 800 N N . ASP A 1 98 ? -16.523 -7.040 -0.940 1.00 83.88 98 ASP A N 1
ATOM 801 C CA . ASP A 1 98 ? -17.933 -7.429 -1.074 1.00 83.88 98 ASP A CA 1
ATOM 802 C C . ASP A 1 98 ? -18.647 -7.449 0.287 1.00 83.88 98 ASP A C 1
ATOM 804 O O . ASP A 1 98 ? -19.871 -7.367 0.378 1.00 83.88 98 ASP A O 1
ATOM 808 N N . THR A 1 99 ? -17.871 -7.473 1.373 1.00 82.56 99 THR A N 1
ATOM 809 C CA . THR A 1 99 ? -18.385 -7.395 2.741 1.00 82.56 99 THR A CA 1
ATOM 810 C C . THR A 1 99 ? -18.548 -5.964 3.255 1.00 82.56 99 THR A C 1
ATOM 812 O O . THR A 1 99 ? -19.011 -5.791 4.381 1.00 82.56 99 THR A O 1
ATOM 815 N N . LEU A 1 100 ? -18.190 -4.930 2.484 1.00 83.44 100 LEU A N 1
ATOM 816 C CA . LEU A 1 100 ? -18.009 -3.559 2.972 1.00 83.44 100 LEU A CA 1
ATOM 817 C C . LEU A 1 100 ? -18.724 -2.502 2.129 1.00 83.44 100 LEU A C 1
ATOM 819 O O . LEU A 1 100 ? -18.872 -2.635 0.920 1.00 83.44 100 LEU A O 1
ATOM 823 N N . GLU A 1 101 ? -19.105 -1.394 2.769 1.00 87.00 101 GLU A N 1
ATOM 824 C CA . GLU A 1 101 ? -19.814 -0.295 2.103 1.00 87.00 101 GLU A CA 1
ATOM 825 C C . GLU A 1 101 ? -19.149 1.053 2.391 1.00 87.00 101 GLU A C 1
ATOM 827 O O . GLU A 1 101 ? -18.999 1.453 3.546 1.00 87.00 101 GLU A O 1
ATOM 832 N N . GLY A 1 102 ? -18.771 1.779 1.336 1.00 86.31 102 GLY A N 1
ATOM 833 C CA . GLY A 1 102 ? -18.214 3.127 1.460 1.00 86.31 102 GLY A CA 1
ATOM 834 C C . GLY A 1 102 ? -19.263 4.204 1.776 1.00 86.31 102 GLY A C 1
ATOM 835 O O . GLY A 1 102 ? -20.458 3.939 1.665 1.00 86.31 102 GLY A O 1
ATOM 836 N N . PRO A 1 103 ? -18.838 5.436 2.113 1.00 91.69 103 PRO A N 1
ATOM 837 C CA . PRO A 1 103 ? -17.449 5.883 2.255 1.00 91.69 103 PRO A CA 1
ATOM 838 C C . PRO A 1 103 ? -16.767 5.282 3.492 1.00 91.69 103 PRO A C 1
ATOM 840 O O . PRO A 1 103 ? -17.423 4.742 4.375 1.00 91.69 103 PRO A O 1
ATOM 843 N N . PHE A 1 104 ? -15.441 5.368 3.532 1.00 93.44 104 PHE A N 1
ATOM 844 C CA . PHE A 1 104 ? -14.617 4.813 4.604 1.00 93.44 104 PHE A CA 1
ATOM 845 C C . PHE A 1 104 ? -13.981 5.938 5.411 1.00 93.44 104 PHE A C 1
ATOM 847 O O . PHE A 1 104 ? -13.698 7.001 4.854 1.00 93.44 104 PHE A O 1
ATOM 854 N N . SER A 1 105 ? -13.728 5.710 6.697 1.00 94.38 105 SER A N 1
ATOM 855 C CA . SER A 1 105 ? -12.968 6.630 7.544 1.00 94.38 105 SER A CA 1
ATOM 856 C C . SER A 1 105 ? -11.725 5.958 8.104 1.00 94.38 105 SER A C 1
ATOM 858 O O . SER A 1 105 ? -11.771 4.805 8.518 1.00 94.38 105 SER A O 1
ATOM 860 N N . TYR A 1 106 ? -10.617 6.694 8.112 1.00 95.31 106 TYR A N 1
ATOM 861 C CA . TYR A 1 106 ? -9.388 6.340 8.803 1.00 95.31 106 TYR A CA 1
ATOM 862 C C . TYR A 1 106 ? -9.259 7.234 10.040 1.00 95.31 106 TYR A C 1
ATOM 864 O O . TYR A 1 106 ? -9.138 8.456 9.925 1.00 95.31 106 TYR A O 1
ATOM 872 N N . GLU A 1 107 ? -9.348 6.615 11.212 1.00 95.25 107 GLU A N 1
ATOM 873 C CA . GLU A 1 107 ? -9.454 7.259 12.523 1.00 95.25 107 GLU A CA 1
ATOM 874 C C . GLU A 1 107 ? -8.331 6.754 13.445 1.00 95.25 107 GLU A C 1
ATOM 876 O O . GLU A 1 107 ? -7.689 5.734 13.173 1.00 95.25 107 GLU A O 1
ATOM 881 N N . ALA A 1 108 ? -8.091 7.456 14.552 1.00 95.75 108 ALA A N 1
ATOM 882 C CA . ALA A 1 108 ? -7.187 7.002 15.605 1.00 95.75 108 ALA A CA 1
ATOM 883 C C . ALA A 1 108 ? -7.851 7.170 16.972 1.00 95.75 108 ALA A C 1
ATOM 885 O O . ALA A 1 108 ? -7.955 8.271 17.506 1.00 95.75 108 ALA A O 1
ATOM 886 N N . LEU A 1 109 ? -8.326 6.066 17.539 1.00 95.31 109 LEU A N 1
ATOM 887 C CA . LEU A 1 109 ? -9.161 6.079 18.739 1.00 95.31 109 LEU A CA 1
ATOM 888 C C . LEU A 1 109 ? -8.428 5.450 19.920 1.00 95.31 109 LEU A C 1
ATOM 890 O O . LEU A 1 109 ? -7.491 4.674 19.738 1.00 95.31 109 LEU A O 1
ATOM 894 N N . GLN A 1 110 ? -8.865 5.762 21.139 1.00 95.94 110 GLN A N 1
ATOM 895 C CA . GLN A 1 110 ? -8.336 5.103 22.331 1.00 95.94 110 GLN A CA 1
ATOM 896 C C . GLN A 1 110 ? -8.559 3.582 22.245 1.00 95.94 110 GLN A C 1
ATOM 898 O O . GLN A 1 110 ? -9.637 3.153 21.829 1.00 95.94 110 GLN A O 1
ATOM 903 N N . PRO A 1 111 ? -7.600 2.747 22.680 1.00 93.38 111 PRO A N 1
ATOM 904 C CA . PRO A 1 111 ? -7.739 1.290 22.607 1.00 93.38 111 PRO A CA 1
ATOM 905 C C . PRO A 1 111 ? -9.017 0.750 23.271 1.00 93.38 111 PRO A C 1
ATOM 907 O O . PRO A 1 111 ? -9.610 -0.215 22.797 1.00 93.38 111 PRO A O 1
ATOM 910 N N . SER A 1 112 ? -9.483 1.411 24.333 1.00 93.62 112 SER A N 1
ATOM 911 C CA . SER A 1 112 ? -10.698 1.065 25.078 1.00 93.62 112 SER A CA 1
ATOM 912 C C . SER A 1 112 ? -12.012 1.372 24.342 1.00 93.62 112 SER A C 1
ATOM 914 O O . SER A 1 112 ? -13.062 0.884 24.756 1.00 93.62 112 SER A O 1
ATOM 916 N N . SER A 1 113 ? -11.995 2.166 23.270 1.00 92.75 113 SER A N 1
ATOM 917 C CA . SER A 1 113 ? -13.189 2.474 22.467 1.00 92.75 113 SER A CA 1
ATOM 918 C C . SER A 1 113 ? -13.256 1.692 21.154 1.00 92.75 113 SER A C 1
ATOM 920 O O . SER A 1 113 ? -14.220 1.829 20.400 1.00 92.75 113 SER A O 1
ATOM 922 N N . ILE A 1 114 ? -12.257 0.849 20.887 1.00 91.62 114 ILE A N 1
ATOM 923 C CA . ILE A 1 114 ? -12.175 0.014 19.691 1.00 91.62 114 ILE A CA 1
ATOM 924 C C . ILE A 1 114 ? -12.523 -1.425 20.061 1.00 91.62 114 ILE A C 1
ATOM 926 O O . ILE A 1 114 ? -11.812 -2.037 20.855 1.00 91.62 114 ILE A O 1
ATOM 930 N N . SER A 1 115 ? -13.554 -1.985 19.423 1.00 88.81 115 SER A N 1
ATOM 931 C CA . SER A 1 115 ? -13.925 -3.398 19.582 1.00 88.81 115 SER A CA 1
ATOM 932 C C . SER A 1 115 ? -14.195 -4.064 18.239 1.00 88.81 115 SER A C 1
ATOM 934 O O . SER A 1 115 ? -15.040 -3.583 17.484 1.00 88.81 115 SER A O 1
ATOM 936 N N . PHE A 1 116 ? -13.504 -5.166 17.949 1.00 85.31 116 PHE A N 1
ATOM 937 C CA . PHE A 1 116 ? -13.736 -5.969 16.748 1.00 85.31 116 PHE A CA 1
ATOM 938 C C . PHE A 1 116 ? -13.371 -7.431 16.907 1.00 85.31 116 PHE A C 1
ATOM 940 O O . PHE A 1 116 ? -12.718 -7.841 17.862 1.00 85.31 116 PHE A O 1
ATOM 947 N N . VAL A 1 117 ? -13.786 -8.216 15.916 1.00 84.19 117 VAL A N 1
ATOM 948 C CA . VAL A 1 117 ? -13.415 -9.619 15.767 1.00 84.19 117 VAL A CA 1
ATOM 949 C C . VAL A 1 117 ? -12.154 -9.697 14.893 1.00 84.19 117 VAL A C 1
ATOM 951 O O . VAL A 1 117 ? -12.228 -9.394 13.701 1.00 84.19 117 VAL A O 1
ATOM 954 N N . PRO A 1 118 ? -10.986 -10.074 15.446 1.00 81.25 118 PRO A N 1
ATOM 955 C CA . PRO A 1 118 ? -9.762 -10.223 14.669 1.00 81.25 118 PRO A CA 1
ATOM 956 C C . PRO A 1 118 ? -9.859 -11.349 13.638 1.00 81.25 118 PRO A C 1
ATOM 958 O O . PRO A 1 118 ? -10.642 -12.291 13.774 1.00 81.25 118 PRO A O 1
ATOM 961 N N . LEU A 1 119 ? -8.977 -11.308 12.638 1.00 73.75 119 LEU A N 1
ATOM 962 C CA . LEU A 1 119 ? -8.833 -12.395 11.671 1.00 73.75 119 LEU A CA 1
ATOM 963 C C . LEU A 1 119 ? -8.610 -13.737 12.386 1.00 73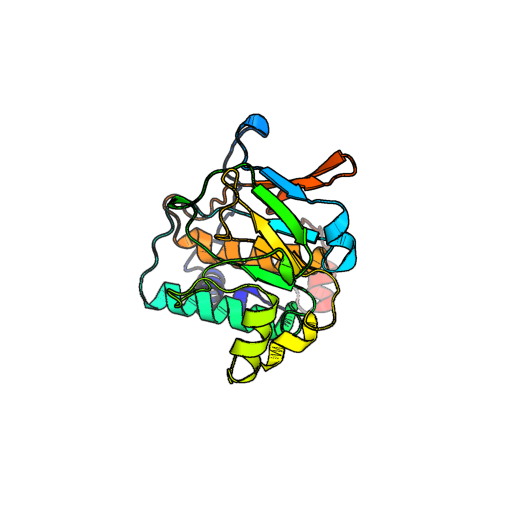.75 119 LEU A C 1
ATOM 965 O O . LEU A 1 119 ? -7.772 -13.844 13.281 1.00 73.75 119 LEU A O 1
ATOM 969 N N . LYS A 1 120 ? -9.335 -14.772 11.942 1.00 75.88 120 LYS A N 1
ATOM 970 C CA . LYS A 1 120 ? -9.315 -16.140 12.501 1.00 75.88 120 LYS A CA 1
ATOM 971 C C . LYS A 1 120 ? -9.819 -16.261 13.943 1.00 75.88 120 LYS A C 1
ATOM 973 O O . LYS A 1 120 ? -9.608 -17.297 14.568 1.00 75.88 120 LYS A O 1
ATOM 978 N N . GLN A 1 121 ? -10.491 -15.240 14.461 1.00 79.69 121 GLN A N 1
ATOM 979 C CA . GLN A 1 121 ? -11.174 -15.294 15.746 1.00 79.69 121 GLN A CA 1
ATOM 980 C C . GLN A 1 121 ? -12.685 -15.215 15.535 1.00 79.69 121 GLN A C 1
ATOM 982 O O . GLN A 1 121 ? -13.162 -14.708 14.526 1.00 79.69 121 GLN A O 1
ATOM 987 N N . VAL A 1 122 ? -13.438 -15.739 16.499 1.00 83.38 122 VAL A N 1
ATOM 988 C CA . VAL A 1 122 ? -14.910 -15.622 16.542 1.00 83.38 122 VAL A CA 1
ATOM 989 C C . VAL A 1 122 ? -15.336 -14.641 17.633 1.00 83.38 122 VAL A C 1
ATOM 991 O O . VAL A 1 122 ? -16.387 -14.010 17.556 1.00 83.38 122 VAL A O 1
ATOM 994 N N . LYS A 1 123 ? -14.501 -14.498 18.665 1.00 88.00 123 LYS A N 1
ATOM 995 C CA . LYS A 1 123 ? -14.753 -13.615 19.794 1.00 88.00 123 LYS A CA 1
ATOM 996 C C . LYS A 1 123 ? -14.463 -12.162 19.404 1.00 88.00 123 LYS A C 1
ATOM 998 O O . LYS A 1 123 ? -13.459 -11.874 18.758 1.00 88.00 123 LYS A O 1
ATOM 1003 N N . ASN A 1 124 ? -15.340 -11.262 19.837 1.00 88.50 124 ASN A N 1
ATOM 1004 C CA . ASN A 1 124 ? -15.114 -9.822 19.791 1.00 88.50 124 ASN A CA 1
ATOM 1005 C C . ASN A 1 124 ? -14.132 -9.420 20.902 1.00 88.50 124 ASN A C 1
ATOM 1007 O O . ASN A 1 124 ? -14.325 -9.809 22.056 1.00 88.50 124 ASN A O 1
ATOM 1011 N N . PHE A 1 125 ? -13.100 -8.656 20.558 1.00 89.94 125 PHE A N 1
ATOM 1012 C CA . PHE A 1 125 ? -12.087 -8.162 21.485 1.00 89.94 125 PHE A CA 1
ATOM 1013 C C . PHE A 1 125 ? -12.056 -6.643 21.473 1.00 89.94 125 PHE A C 1
ATOM 1015 O O . PHE A 1 125 ? -12.143 -6.020 20.413 1.00 89.94 125 PHE A O 1
ATOM 1022 N N . ARG A 1 126 ? -11.855 -6.057 22.653 1.00 92.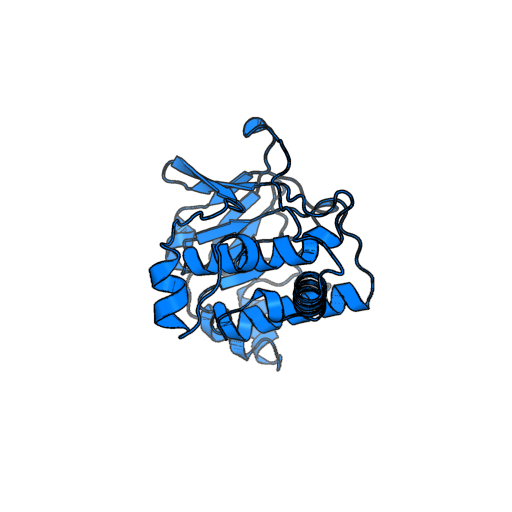31 126 ARG A N 1
ATOM 1023 C CA . ARG A 1 126 ? -11.436 -4.662 22.769 1.00 92.31 126 ARG A CA 1
ATOM 1024 C C . ARG A 1 126 ? -9.951 -4.548 22.414 1.00 92.31 126 ARG A C 1
ATOM 1026 O O . ARG A 1 126 ? -9.203 -5.501 22.627 1.00 92.31 126 ARG A O 1
ATOM 1033 N N . ALA A 1 127 ? -9.503 -3.438 21.836 1.00 91.12 127 ALA A N 1
ATOM 1034 C CA . ALA A 1 127 ? -8.154 -3.383 21.270 1.00 91.12 127 ALA A CA 1
ATOM 1035 C C . ALA A 1 127 ? -7.030 -3.483 22.318 1.00 91.12 127 ALA A C 1
ATOM 1037 O O . ALA A 1 127 ? -5.969 -4.022 22.016 1.00 91.12 127 ALA A O 1
ATOM 1038 N N . ASP A 1 128 ? -7.251 -3.029 23.550 1.00 91.31 128 ASP A N 1
ATOM 1039 C CA . ASP A 1 128 ? -6.333 -3.232 24.680 1.00 91.31 128 ASP A CA 1
ATOM 1040 C C . ASP A 1 128 ? -6.274 -4.700 25.139 1.00 91.31 128 ASP A C 1
ATOM 1042 O O . ASP A 1 128 ? -5.188 -5.251 25.318 1.00 91.31 128 ASP A O 1
ATOM 1046 N N . GLU A 1 129 ? -7.424 -5.370 25.248 1.00 91.81 129 GLU A N 1
ATOM 1047 C CA . GLU A 1 129 ? -7.498 -6.811 25.524 1.00 91.81 129 GLU A CA 1
ATOM 1048 C C . GLU A 1 129 ? -6.826 -7.626 24.414 1.00 91.81 129 GLU A C 1
ATOM 1050 O O . GLU A 1 129 ? -6.168 -8.634 24.674 1.00 91.81 129 GLU A O 1
ATOM 1055 N N . LEU A 1 130 ? -6.967 -7.174 23.167 1.00 89.69 130 LEU A N 1
ATOM 1056 C CA . LEU A 1 130 ? -6.356 -7.799 22.005 1.00 89.69 130 LEU A CA 1
ATOM 1057 C C . LEU A 1 130 ? -4.827 -7.701 22.038 1.00 89.69 130 LEU A C 1
ATOM 1059 O O . LEU A 1 130 ? -4.145 -8.660 21.672 1.00 89.69 130 LEU A O 1
ATOM 1063 N N . MET A 1 131 ? -4.284 -6.569 22.496 1.00 89.12 131 MET A N 1
ATOM 1064 C CA . MET A 1 131 ? -2.841 -6.419 22.696 1.00 89.12 131 MET A CA 1
ATOM 1065 C C . MET A 1 131 ? -2.329 -7.423 23.723 1.00 89.12 131 MET A C 1
ATOM 1067 O O . MET A 1 131 ? -1.337 -8.100 23.462 1.00 89.12 131 MET A O 1
ATOM 1071 N N . GLU A 1 132 ? -3.026 -7.578 24.851 1.00 90.00 132 GLU A N 1
ATOM 1072 C CA . GLU A 1 132 ? -2.650 -8.555 25.876 1.00 90.00 132 GLU A CA 1
ATOM 1073 C C . GLU A 1 132 ? -2.733 -9.993 25.347 1.00 90.00 132 GLU A C 1
ATOM 1075 O O . GLU A 1 132 ? -1.796 -10.774 25.515 1.00 90.00 132 GLU A O 1
ATOM 1080 N N . PHE A 1 133 ? -3.803 -10.325 24.621 1.00 89.12 133 PHE A N 1
ATOM 1081 C CA . PHE A 1 133 ? -3.978 -11.635 23.995 1.00 89.12 133 PHE A CA 1
ATOM 1082 C C . PHE A 1 133 ? -2.789 -11.998 23.089 1.00 89.12 133 PHE A C 1
ATOM 1084 O O . PHE A 1 133 ? -2.216 -13.089 23.202 1.00 89.12 133 PHE A O 1
ATOM 1091 N N . TYR A 1 134 ? -2.346 -11.061 22.245 1.00 88.94 134 TYR A N 1
ATOM 1092 C CA . TYR A 1 134 ? -1.236 -11.291 21.323 1.00 88.94 134 TYR A CA 1
ATOM 1093 C C . TYR A 1 134 ? 0.160 -11.220 21.954 1.00 88.94 134 TYR A C 1
ATOM 1095 O O . TYR A 1 134 ? 1.123 -11.606 21.288 1.00 88.94 134 TYR A O 1
ATOM 1103 N N . LYS A 1 135 ? 0.324 -10.825 23.226 1.00 88.25 135 LYS A N 1
ATOM 1104 C CA . LYS A 1 135 ? 1.639 -10.901 23.904 1.00 88.25 135 LYS A CA 1
ATOM 1105 C C . LYS A 1 135 ? 2.165 -12.331 24.017 1.00 88.25 135 LYS A C 1
ATOM 1107 O O . LYS A 1 135 ? 3.378 -12.532 24.125 1.00 88.25 135 LYS A O 1
ATOM 1112 N N . SER A 1 136 ? 1.266 -13.312 23.985 1.00 85.62 136 SER A N 1
ATOM 1113 C CA . SER A 1 136 ? 1.595 -14.739 23.966 1.00 85.62 136 SER A CA 1
ATOM 1114 C C . SER A 1 136 ? 1.850 -15.295 22.555 1.00 85.62 136 SER A C 1
ATOM 1116 O O . SER A 1 136 ? 2.440 -16.366 22.416 1.00 85.62 136 SER A O 1
ATOM 1118 N N . ASP A 1 137 ? 1.470 -14.565 21.499 1.00 87.38 137 ASP A N 1
ATOM 1119 C CA . ASP A 1 137 ? 1.577 -15.023 20.113 1.00 87.38 137 ASP A CA 1
ATOM 1120 C C . ASP A 1 137 ? 3.004 -14.852 19.567 1.00 87.38 137 ASP A C 1
ATOM 1122 O O . ASP A 1 137 ? 3.541 -13.747 19.480 1.00 87.38 137 ASP A O 1
ATOM 1126 N N . LEU A 1 138 ? 3.629 -15.951 19.140 1.00 83.50 138 LEU A N 1
ATOM 1127 C CA . LEU A 1 138 ? 5.025 -15.959 18.682 1.00 83.50 138 LEU A CA 1
ATOM 1128 C C . LEU A 1 138 ? 5.282 -15.110 17.424 1.00 83.50 138 LEU A C 1
ATOM 1130 O O . LEU A 1 138 ? 6.424 -14.704 17.179 1.00 83.50 138 LEU A O 1
ATOM 1134 N N . LYS A 1 139 ? 4.252 -14.861 16.609 1.00 81.94 139 LYS A N 1
ATOM 1135 C CA . LYS A 1 139 ? 4.360 -14.096 15.363 1.00 81.94 139 LYS A CA 1
ATOM 1136 C C . LYS A 1 139 ? 4.064 -12.621 15.604 1.00 81.94 139 LYS A C 1
ATOM 1138 O O . LYS A 1 139 ? 4.847 -11.773 15.182 1.00 81.94 139 LYS A O 1
ATOM 1143 N N . LEU A 1 140 ? 2.959 -12.318 16.279 1.00 83.69 140 LEU A N 1
ATOM 1144 C CA . LEU A 1 140 ? 2.451 -10.958 16.441 1.00 83.69 140 LEU A CA 1
ATOM 1145 C C . LEU A 1 140 ? 3.103 -10.197 17.593 1.00 83.69 140 LEU A C 1
ATOM 1147 O O . LEU A 1 140 ? 3.266 -8.984 17.465 1.00 83.69 140 LEU A O 1
ATOM 1151 N N . LYS A 1 141 ? 3.577 -10.880 18.648 1.00 87.75 141 LYS A N 1
ATOM 1152 C CA . LYS A 1 141 ? 4.271 -10.247 19.786 1.00 87.75 141 LYS A CA 1
ATOM 1153 C C . LYS A 1 141 ? 5.380 -9.293 19.346 1.00 87.75 141 LYS A C 1
ATOM 1155 O O . LYS A 1 141 ? 5.562 -8.230 19.932 1.00 87.75 141 LYS A O 1
ATOM 1160 N N . LYS A 1 142 ? 6.107 -9.653 18.285 1.00 87.56 142 LYS A N 1
ATOM 1161 C CA . LYS A 1 142 ? 7.227 -8.867 17.751 1.00 87.56 142 LYS A CA 1
ATOM 1162 C C . LYS A 1 142 ? 6.815 -7.487 17.243 1.00 87.56 142 LYS A C 1
ATOM 1164 O O . LYS A 1 142 ? 7.683 -6.639 17.138 1.00 87.56 142 LYS A O 1
ATOM 1169 N N . PHE A 1 143 ? 5.538 -7.245 16.950 1.00 87.12 143 PHE A N 1
ATOM 1170 C CA . PHE A 1 143 ? 5.056 -5.988 16.369 1.00 87.12 143 PHE A CA 1
ATOM 1171 C C . PHE A 1 143 ? 4.215 -5.144 17.334 1.00 87.12 143 PHE A C 1
ATOM 1173 O O . PHE A 1 143 ? 3.911 -4.000 17.010 1.00 87.12 143 PHE A O 1
ATOM 1180 N N . LEU A 1 144 ? 3.840 -5.670 18.507 1.00 87.94 144 LEU A N 1
ATOM 1181 C CA . LEU A 1 144 ? 2.977 -4.943 19.452 1.00 87.94 144 LEU A CA 1
ATOM 1182 C C . LEU A 1 144 ? 3.641 -3.647 19.930 1.00 87.94 144 LEU A C 1
ATOM 1184 O O . LEU A 1 144 ? 3.001 -2.598 19.926 1.00 87.94 144 LEU A O 1
ATOM 1188 N N . HIS A 1 145 ? 4.952 -3.697 20.188 1.00 88.88 145 HIS A N 1
ATOM 1189 C CA . HIS A 1 145 ? 5.764 -2.554 20.622 1.00 88.88 145 HIS A CA 1
ATOM 1190 C C . HIS A 1 145 ? 5.695 -1.321 19.707 1.00 88.88 145 HIS A C 1
ATOM 1192 O O . HIS A 1 145 ? 6.016 -0.219 20.142 1.00 88.88 145 HIS A O 1
ATOM 1198 N N . ILE A 1 146 ? 5.263 -1.486 18.451 1.00 88.06 146 ILE A N 1
ATOM 1199 C CA . ILE A 1 146 ? 5.118 -0.389 17.487 1.00 88.06 146 ILE A CA 1
ATOM 1200 C C . ILE A 1 146 ? 4.021 0.584 17.925 1.00 88.06 146 ILE A C 1
ATOM 1202 O O . ILE A 1 146 ? 4.157 1.786 17.706 1.00 88.06 146 ILE A O 1
ATOM 1206 N N . ILE A 1 147 ? 2.926 0.075 18.501 1.00 88.50 147 ILE A N 1
ATOM 1207 C CA . ILE A 1 147 ? 1.766 0.898 18.868 1.00 88.50 147 ILE A CA 1
ATOM 1208 C C . ILE A 1 147 ? 1.306 0.712 20.315 1.00 88.50 147 ILE A C 1
ATOM 1210 O O . ILE A 1 147 ? 0.521 1.530 20.766 1.00 88.50 147 ILE A O 1
ATOM 1214 N N . GLU A 1 148 ? 1.792 -0.286 21.063 1.00 87.19 148 GLU A N 1
ATOM 1215 C CA . GLU A 1 148 ? 1.296 -0.613 22.417 1.00 87.19 148 GLU A CA 1
ATOM 1216 C C . GLU A 1 148 ? 1.370 0.554 23.414 1.00 87.19 148 GLU A C 1
ATOM 1218 O O . GLU A 1 148 ? 0.525 0.654 24.296 1.00 87.19 148 GLU A O 1
ATOM 1223 N N . ASN A 1 149 ? 2.349 1.449 23.248 1.00 88.12 149 ASN A N 1
ATOM 1224 C CA . ASN A 1 149 ? 2.543 2.621 24.107 1.00 88.12 149 ASN A CA 1
ATOM 1225 C C . ASN A 1 149 ? 1.828 3.879 23.581 1.00 88.12 149 ASN A C 1
ATOM 1227 O O . ASN A 1 149 ? 1.937 4.948 24.179 1.00 88.12 149 ASN A O 1
ATOM 1231 N N . SER A 1 150 ? 1.129 3.780 22.449 1.00 91.31 150 SER A N 1
ATOM 1232 C CA . SER A 1 150 ? 0.365 4.889 21.887 1.00 91.31 150 SER A CA 1
ATOM 1233 C C . SER A 1 150 ? -0.955 5.072 22.629 1.00 91.31 150 SER A C 1
ATOM 1235 O O . SER A 1 150 ? -1.654 4.109 22.939 1.00 91.31 150 SER A O 1
ATOM 1237 N N . LEU A 1 151 ? -1.344 6.331 22.836 1.00 93.25 151 LEU A N 1
ATOM 1238 C CA . LEU A 1 151 ? -2.640 6.691 23.421 1.00 93.25 151 LEU A CA 1
ATOM 1239 C C . LEU A 1 151 ? -3.822 6.356 22.502 1.00 93.25 151 LEU A C 1
ATOM 1241 O O . LEU A 1 151 ? -4.953 6.222 22.966 1.00 93.25 151 LEU A O 1
ATOM 1245 N N . VAL A 1 152 ? -3.560 6.250 21.198 1.00 95.06 152 VAL A N 1
ATOM 1246 C CA . VAL A 1 152 ? -4.557 5.979 20.161 1.00 95.06 152 VAL A CA 1
ATOM 1247 C C . VAL A 1 152 ? -4.060 4.904 19.208 1.00 95.06 152 VAL A C 1
ATOM 1249 O O . VAL A 1 152 ? -2.873 4.870 18.885 1.00 95.06 152 VAL A O 1
ATOM 1252 N N . PHE A 1 153 ? -4.955 4.045 18.724 1.00 94.06 153 PHE A N 1
ATOM 1253 C CA . PHE A 1 153 ? -4.657 3.034 17.709 1.00 94.06 153 PHE A CA 1
ATOM 1254 C C . PHE A 1 153 ? -5.325 3.378 16.374 1.00 94.06 153 PHE A C 1
ATOM 1256 O O . PHE A 1 153 ? -6.466 3.849 16.367 1.00 94.06 153 PHE A O 1
ATOM 1263 N N . PRO A 1 154 ? -4.630 3.132 15.246 1.00 92.50 154 PRO A N 1
ATOM 1264 C CA . PRO A 1 154 ? -5.167 3.379 13.919 1.00 92.50 154 PRO A CA 1
ATOM 1265 C C . PRO A 1 154 ? -6.283 2.382 13.615 1.00 92.50 154 PRO A C 1
ATOM 1267 O O . PRO A 1 154 ? -6.147 1.185 13.875 1.00 92.50 154 PRO A O 1
ATOM 1270 N N . ILE A 1 155 ? -7.367 2.868 13.023 1.00 91.25 155 ILE A N 1
ATOM 1271 C CA . ILE A 1 155 ? -8.511 2.038 12.668 1.00 91.25 155 ILE A CA 1
ATOM 1272 C C . ILE A 1 155 ? -9.219 2.562 11.428 1.00 91.25 155 ILE A C 1
ATOM 1274 O O . ILE A 1 155 ? -9.287 3.767 11.197 1.00 91.25 155 ILE A O 1
ATOM 1278 N N . ILE A 1 156 ? -9.755 1.641 10.631 1.00 90.94 156 ILE A N 1
ATOM 1279 C CA . ILE A 1 156 ? -10.551 1.966 9.455 1.00 90.94 156 ILE A CA 1
ATOM 1280 C C . ILE A 1 156 ? -11.962 1.429 9.638 1.00 90.94 156 ILE A C 1
ATOM 1282 O O . ILE A 1 156 ? -12.151 0.259 9.974 1.00 90.94 156 ILE A O 1
ATOM 1286 N N . TYR A 1 157 ? -12.936 2.295 9.385 1.00 90.44 157 TYR A N 1
ATOM 1287 C CA . TYR A 1 157 ? -14.351 1.968 9.403 1.00 90.44 157 TYR A CA 1
ATOM 1288 C C . TYR A 1 157 ? -14.963 2.112 8.016 1.00 90.44 157 TYR A C 1
ATOM 1290 O O . TYR A 1 157 ? -14.586 2.983 7.229 1.00 90.44 157 TYR A O 1
ATOM 1298 N N . ASP A 1 158 ? -15.947 1.267 7.739 1.00 90.00 158 ASP A N 1
ATOM 1299 C CA . ASP A 1 158 ? -16.893 1.476 6.649 1.00 90.00 158 ASP A CA 1
ATOM 1300 C C . ASP A 1 158 ? -18.044 2.410 7.077 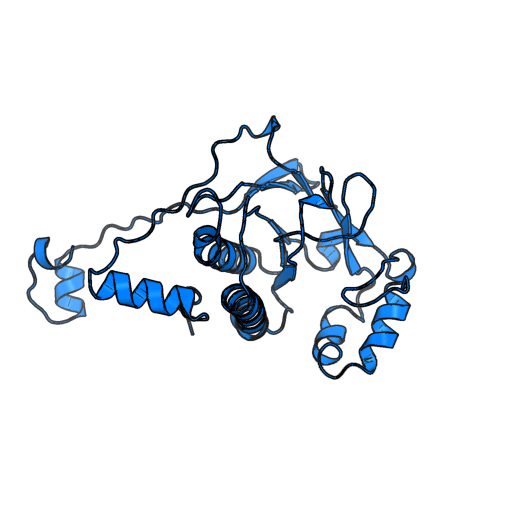1.00 90.00 158 ASP A C 1
ATOM 1302 O O . ASP A 1 158 ? -18.138 2.841 8.232 1.00 90.00 158 ASP A O 1
ATOM 1306 N N . SER A 1 159 ? -18.959 2.702 6.154 1.00 88.75 159 SER A N 1
ATOM 1307 C CA . SER A 1 159 ? -20.128 3.560 6.405 1.00 88.75 159 SER A CA 1
ATOM 1308 C C . SER A 1 159 ? -21.058 3.047 7.514 1.00 88.75 159 SER A C 1
ATOM 1310 O O . SER A 1 159 ? -21.760 3.837 8.145 1.00 88.75 159 SER A O 1
ATOM 1312 N N . LYS A 1 160 ? -21.038 1.740 7.796 1.00 86.81 160 LYS A N 1
ATOM 1313 C CA . LYS A 1 160 ? -21.814 1.073 8.851 1.00 86.81 160 LYS A CA 1
ATOM 1314 C C . LYS A 1 160 ? -21.013 0.885 10.146 1.00 86.81 160 LYS A C 1
ATOM 1316 O O . LYS A 1 160 ? -21.462 0.164 11.035 1.00 86.81 160 LYS A O 1
ATOM 1321 N N . ARG A 1 161 ? -19.839 1.518 10.271 1.00 85.19 161 ARG A N 1
ATOM 1322 C CA . ARG A 1 161 ? -18.895 1.363 11.394 1.00 85.19 161 ARG A CA 1
ATOM 1323 C C . ARG A 1 161 ? -18.452 -0.082 11.636 1.00 85.19 161 ARG A C 1
ATOM 1325 O O . ARG A 1 161 ? -18.120 -0.465 12.758 1.00 85.19 161 ARG A O 1
ATOM 1332 N N . ARG A 1 162 ? -18.401 -0.885 10.577 1.00 80.56 162 ARG A N 1
ATOM 1333 C CA . ARG A 1 162 ? -17.813 -2.222 10.594 1.00 80.56 162 ARG A CA 1
ATOM 1334 C C . ARG A 1 162 ? -16.315 -2.125 10.351 1.00 80.56 162 ARG A C 1
ATOM 1336 O O . ARG A 1 162 ? -15.848 -1.307 9.560 1.00 80.56 162 ARG A O 1
ATOM 1343 N N . GLN A 1 163 ? -15.584 -2.985 11.046 1.00 66.00 163 GLN A N 1
ATOM 1344 C CA . GLN A 1 163 ? -14.131 -3.073 10.984 1.00 66.00 163 GLN A CA 1
ATOM 1345 C C . GLN A 1 163 ? -13.738 -4.267 10.127 1.00 66.00 163 GLN A C 1
ATOM 1347 O O . GLN A 1 163 ? -13.389 -5.317 10.650 1.00 66.00 163 GLN A O 1
ATOM 1352 N N . ASN A 1 164 ? -13.811 -4.111 8.810 1.00 52.84 164 ASN A N 1
ATOM 1353 C CA . ASN A 1 164 ? -13.119 -4.997 7.883 1.00 52.84 164 ASN A CA 1
ATOM 1354 C C . ASN A 1 164 ? -12.344 -4.090 6.934 1.00 52.84 164 ASN A C 1
ATOM 1356 O O . ASN A 1 164 ? -12.823 -3.028 6.539 1.00 52.84 164 ASN A O 1
ATOM 1360 N N . VAL A 1 165 ? -11.099 -4.440 6.673 1.00 49.16 165 VAL A N 1
ATOM 1361 C CA . VAL A 1 165 ? -10.117 -3.478 6.172 1.00 49.16 165 VAL A CA 1
ATOM 1362 C C . VAL A 1 165 ? -9.994 -3.650 4.637 1.00 49.16 165 VAL A C 1
ATOM 1364 O O . VAL A 1 165 ? -10.715 -4.446 4.057 1.00 49.16 165 VAL A O 1
ATOM 1367 N N . LYS A 1 166 ? -9.205 -2.889 3.890 1.00 59.78 166 LYS A N 1
ATOM 1368 C CA . LYS A 1 166 ? -9.137 -2.943 2.412 1.00 59.78 166 LYS A CA 1
ATOM 1369 C C . LYS A 1 166 ? -7.746 -3.345 1.955 1.00 59.78 166 LYS A C 1
ATOM 1371 O O . LYS A 1 166 ? -6.934 -3.753 2.758 1.00 59.78 166 LYS A O 1
ATOM 1376 N N . PHE A 1 167 ? -7.452 -3.237 0.660 1.00 69.50 167 PHE A N 1
ATOM 1377 C CA . PHE A 1 167 ? -6.085 -2.949 0.236 1.00 69.50 167 PHE A CA 1
ATOM 1378 C C . PHE A 1 167 ? -5.737 -1.517 0.621 1.00 69.50 167 PHE A C 1
ATOM 1380 O O . PHE A 1 167 ? -6.017 -0.564 -0.118 1.00 69.50 167 PHE A O 1
ATOM 1387 N N . GLU A 1 168 ? -5.137 -1.352 1.786 1.00 85.06 168 GLU A N 1
ATOM 1388 C CA . GLU A 1 168 ? -4.575 -0.073 2.177 1.00 85.06 168 GLU A CA 1
ATOM 1389 C C . GLU A 1 168 ? -3.211 -0.222 2.823 1.00 85.06 168 GLU A C 1
ATOM 1391 O O . GLU A 1 168 ? -2.793 -1.287 3.273 1.00 85.06 168 GLU A O 1
ATOM 1396 N N . CYS A 1 169 ? -2.500 0.893 2.842 1.00 90.94 169 CYS A N 1
ATOM 1397 C CA . CYS A 1 169 ? -1.250 1.035 3.549 1.00 90.94 169 CYS A CA 1
ATOM 1398 C C . CYS A 1 169 ? -1.372 2.234 4.486 1.00 90.94 169 CYS A C 1
ATOM 1400 O O . CYS A 1 169 ? -1.478 3.364 4.009 1.00 90.94 169 CYS A O 1
ATOM 1402 N N . THR A 1 170 ? -1.349 1.998 5.800 1.00 93.81 170 THR A N 1
ATOM 1403 C CA . THR A 1 170 ? -1.230 3.067 6.806 1.00 93.81 170 THR A CA 1
ATOM 1404 C C . THR A 1 170 ? 0.239 3.288 7.131 1.00 93.81 170 THR A C 1
ATOM 1406 O O . THR A 1 170 ? 1.000 2.328 7.308 1.00 93.81 170 THR A O 1
ATOM 1409 N N . ALA A 1 171 ? 0.676 4.541 7.201 1.00 95.88 171 ALA A N 1
ATOM 1410 C CA . ALA A 1 171 ? 2.098 4.838 7.193 1.00 95.88 171 ALA A CA 1
ATOM 1411 C C . ALA A 1 171 ? 2.487 6.113 7.939 1.00 95.88 171 ALA A C 1
ATOM 1413 O O . ALA A 1 171 ? 1.713 7.063 8.065 1.00 95.88 171 ALA A O 1
ATOM 1414 N N . THR A 1 172 ? 3.741 6.125 8.382 1.00 96.06 172 THR A N 1
ATOM 1415 C CA . THR A 1 172 ? 4.471 7.329 8.801 1.00 96.06 172 THR A CA 1
ATOM 1416 C C . THR A 1 172 ? 5.299 7.920 7.655 1.00 96.06 172 THR A C 1
ATOM 1418 O O . THR A 1 172 ? 5.592 9.110 7.676 1.00 96.06 172 THR A O 1
ATOM 1421 N N . ASP A 1 173 ? 5.609 7.130 6.618 1.00 97.06 173 ASP A N 1
ATOM 1422 C CA . ASP A 1 173 ? 6.309 7.557 5.397 1.00 97.06 173 ASP A CA 1
ATOM 1423 C C . ASP A 1 173 ? 5.409 7.361 4.162 1.00 97.06 173 ASP A C 1
ATOM 1425 O O . ASP A 1 173 ? 5.164 6.234 3.715 1.00 97.06 173 ASP A O 1
ATOM 1429 N N . LEU A 1 174 ? 4.912 8.471 3.602 1.00 96.75 174 LEU A N 1
ATOM 1430 C CA . LEU A 1 174 ? 4.012 8.466 2.445 1.00 96.75 174 LEU A CA 1
ATOM 1431 C C . LEU A 1 174 ? 4.671 7.884 1.186 1.00 96.75 174 LEU A C 1
ATOM 1433 O O . LEU A 1 174 ? 4.025 7.158 0.431 1.00 96.75 174 LEU A O 1
ATOM 1437 N N . THR A 1 175 ? 5.948 8.179 0.946 1.00 96.19 175 THR A N 1
ATOM 1438 C CA . THR A 1 175 ? 6.663 7.717 -0.251 1.00 96.19 175 THR A CA 1
ATOM 1439 C C . THR A 1 175 ? 6.787 6.200 -0.240 1.00 96.19 175 THR A C 1
ATOM 1441 O O . THR A 1 175 ? 6.489 5.542 -1.238 1.00 96.19 175 THR A O 1
ATOM 1444 N N . LYS A 1 176 ? 7.150 5.617 0.908 1.00 96.12 176 LYS A N 1
ATOM 1445 C CA . LYS A 1 176 ? 7.191 4.156 1.059 1.00 96.12 176 LYS A CA 1
ATOM 1446 C C . LYS A 1 176 ? 5.803 3.544 0.939 1.00 96.12 176 LYS A C 1
ATOM 1448 O O . LYS A 1 176 ? 5.671 2.510 0.291 1.00 96.12 176 LYS A O 1
ATOM 1453 N N . ALA A 1 177 ? 4.772 4.188 1.487 1.00 96.94 177 ALA A N 1
ATOM 1454 C CA . ALA A 1 177 ? 3.394 3.721 1.349 1.00 96.94 177 ALA A CA 1
ATOM 1455 C C . ALA A 1 177 ? 2.957 3.649 -0.123 1.00 96.94 177 ALA A C 1
ATOM 1457 O O . ALA A 1 177 ? 2.418 2.628 -0.545 1.00 96.94 177 ALA A O 1
ATOM 1458 N N . LYS A 1 178 ? 3.259 4.685 -0.923 1.00 96.75 178 LYS A N 1
ATOM 1459 C CA . LYS A 1 178 ? 2.999 4.701 -2.373 1.00 96.75 178 LYS A CA 1
ATOM 1460 C C . LYS A 1 178 ? 3.722 3.558 -3.091 1.00 96.75 178 LYS A C 1
ATOM 1462 O O . LYS A 1 178 ? 3.094 2.831 -3.852 1.00 96.75 178 LYS A O 1
ATOM 1467 N N . ILE A 1 179 ? 5.013 3.351 -2.813 1.00 95.50 179 ILE A N 1
ATOM 1468 C CA . ILE A 1 179 ? 5.802 2.265 -3.426 1.00 95.50 179 ILE A CA 1
ATOM 1469 C C . ILE A 1 179 ? 5.210 0.894 -3.081 1.00 95.50 179 ILE A C 1
ATOM 1471 O O . ILE A 1 179 ? 5.056 0.050 -3.963 1.00 95.50 179 ILE A O 1
ATOM 1475 N N . VAL A 1 180 ? 4.866 0.670 -1.811 1.00 96.06 180 VAL A N 1
ATOM 1476 C CA . VAL A 1 180 ? 4.283 -0.590 -1.331 1.00 96.06 180 VAL A CA 1
ATOM 1477 C C . VAL A 1 180 ? 2.931 -0.850 -1.990 1.00 96.06 180 VAL A C 1
ATOM 1479 O O . VAL A 1 180 ? 2.722 -1.942 -2.520 1.00 96.06 180 VAL A O 1
ATOM 1482 N N . LEU A 1 181 ? 2.046 0.152 -2.014 1.00 96.31 181 LEU A N 1
ATOM 1483 C CA . LEU A 1 181 ? 0.746 0.045 -2.669 1.00 96.31 181 LEU A CA 1
ATOM 1484 C C . LEU A 1 181 ? 0.917 -0.288 -4.153 1.00 96.31 181 LEU A C 1
ATOM 1486 O O . LEU A 1 181 ? 0.362 -1.284 -4.610 1.00 96.31 181 LEU A O 1
ATOM 1490 N N . ASN A 1 182 ? 1.730 0.490 -4.875 1.00 95.81 182 ASN A N 1
ATOM 1491 C CA . ASN A 1 182 ? 1.993 0.301 -6.302 1.00 95.81 182 ASN A CA 1
ATOM 1492 C C . ASN A 1 182 ? 2.559 -1.093 -6.594 1.00 95.81 182 ASN A C 1
ATOM 1494 O O . ASN A 1 182 ? 2.085 -1.763 -7.506 1.00 95.81 182 ASN A O 1
ATOM 1498 N N . THR A 1 183 ? 3.520 -1.565 -5.797 1.00 94.88 183 THR A N 1
ATOM 1499 C CA . THR A 1 183 ? 4.103 -2.912 -5.932 1.00 94.88 183 THR A CA 1
ATOM 1500 C C . THR A 1 183 ? 3.032 -3.996 -5.794 1.00 94.88 183 THR A C 1
ATOM 1502 O O . THR A 1 183 ? 2.935 -4.883 -6.639 1.00 94.88 183 THR A O 1
ATOM 1505 N N . MET A 1 184 ? 2.185 -3.911 -4.763 1.00 94.00 184 MET A N 1
ATOM 1506 C CA . MET A 1 184 ? 1.115 -4.888 -4.545 1.00 94.00 184 MET A CA 1
ATOM 1507 C C . MET A 1 184 ? 0.096 -4.872 -5.690 1.00 94.00 184 MET A C 1
ATOM 1509 O O . MET A 1 184 ? -0.224 -5.924 -6.246 1.00 94.00 184 MET A O 1
ATOM 1513 N N . VAL A 1 185 ? -0.406 -3.695 -6.079 1.00 94.50 185 VAL A N 1
ATOM 1514 C CA . VAL A 1 185 ? -1.460 -3.623 -7.102 1.00 94.50 185 VAL A CA 1
ATOM 1515 C C . VAL A 1 185 ? -0.956 -3.991 -8.493 1.00 94.50 185 VAL A C 1
ATOM 1517 O O . VAL A 1 185 ? -1.670 -4.665 -9.228 1.00 94.50 185 VAL A O 1
ATOM 1520 N N . THR A 1 186 ? 0.272 -3.620 -8.860 1.00 94.19 186 THR A N 1
ATOM 1521 C CA . THR A 1 186 ? 0.829 -3.935 -10.186 1.00 94.19 186 THR A CA 1
ATOM 1522 C C . THR A 1 186 ? 1.003 -5.441 -10.349 1.00 94.19 186 THR A C 1
ATOM 1524 O O . THR A 1 186 ? 0.484 -6.013 -11.304 1.00 94.19 186 THR A O 1
ATOM 1527 N N . ILE A 1 187 ? 1.592 -6.124 -9.366 1.00 93.19 187 ILE A N 1
ATOM 1528 C CA . ILE A 1 187 ? 1.785 -7.580 -9.420 1.00 93.19 187 ILE A CA 1
ATOM 1529 C C . ILE A 1 187 ? 0.444 -8.323 -9.470 1.00 93.19 187 ILE A C 1
ATOM 1531 O O . ILE A 1 187 ? 0.271 -9.242 -10.277 1.00 93.19 187 ILE A O 1
ATOM 1535 N N . PHE A 1 188 ? -0.511 -7.944 -8.615 1.00 93.19 188 PHE A N 1
ATOM 1536 C CA . PHE A 1 188 ? -1.743 -8.716 -8.439 1.00 93.19 188 PHE A CA 1
ATOM 1537 C C . PHE A 1 188 ? -2.900 -8.302 -9.352 1.00 93.19 188 PHE A C 1
ATOM 1539 O O . PHE A 1 188 ? -3.829 -9.088 -9.547 1.00 93.19 188 PHE A O 1
ATOM 1546 N N . SER A 1 189 ? -2.811 -7.151 -10.023 1.00 94.19 189 SER A N 1
ATOM 1547 C CA . SER A 1 189 ? -3.740 -6.774 -11.101 1.00 94.19 189 SER A CA 1
ATOM 1548 C C . SER A 1 189 ? -3.734 -7.761 -12.276 1.00 94.19 189 SER A C 1
ATOM 1550 O O . SER A 1 189 ? -4.712 -7.849 -13.016 1.00 94.19 189 SER A O 1
ATOM 1552 N N . ALA A 1 190 ? -2.683 -8.575 -12.426 1.00 92.25 190 ALA A N 1
ATOM 1553 C CA . ALA A 1 190 ? -2.631 -9.664 -13.403 1.00 92.25 190 ALA A CA 1
ATOM 1554 C C . ALA A 1 190 ? -3.692 -10.763 -13.166 1.00 92.25 190 ALA A C 1
ATOM 1556 O O . ALA A 1 190 ? -4.008 -11.510 -14.094 1.00 92.25 190 ALA A O 1
ATOM 1557 N N . TYR A 1 191 ? -4.219 -10.868 -11.939 1.00 91.44 191 TYR A N 1
ATOM 1558 C CA . TYR A 1 191 ? -5.252 -11.834 -11.540 1.00 91.44 191 TYR A CA 1
ATOM 1559 C C . TYR A 1 191 ? -6.659 -11.222 -11.482 1.00 91.44 191 TYR A C 1
ATOM 1561 O O . TYR A 1 191 ? -7.598 -11.891 -11.053 1.00 91.44 191 TYR A O 1
ATOM 1569 N N . CYS A 1 192 ? -6.813 -9.954 -11.874 1.00 92.31 192 CYS A N 1
ATOM 1570 C CA . CYS A 1 192 ? -8.109 -9.284 -11.946 1.00 92.31 192 CYS A CA 1
ATOM 1571 C C . CYS A 1 192 ? -8.861 -9.661 -13.224 1.00 92.31 192 CYS A C 1
ATOM 1573 O O . CYS A 1 192 ? -8.246 -9.959 -14.251 1.00 92.31 192 CYS A O 1
ATOM 1575 N N . GLY A 1 193 ? -10.195 -9.584 -13.176 1.00 88.12 193 GLY A N 1
ATOM 1576 C CA . GLY A 1 193 ? -11.056 -9.867 -14.328 1.00 88.12 193 GLY A CA 1
ATOM 1577 C C . GLY A 1 193 ? -10.689 -9.021 -15.550 1.00 88.12 193 GLY A C 1
ATOM 1578 O O . GLY A 1 193 ? -10.585 -9.544 -16.658 1.00 88.12 193 GLY A O 1
ATOM 1579 N N . LYS A 1 194 ? -10.391 -7.733 -15.333 1.00 92.50 194 LYS A N 1
ATOM 1580 C CA . LYS A 1 194 ? -9.680 -6.896 -16.303 1.00 92.50 194 LYS A CA 1
ATOM 1581 C C . LYS A 1 194 ? -8.220 -6.764 -15.871 1.00 92.50 194 LYS A C 1
ATOM 1583 O O . LYS A 1 194 ? -7.914 -6.106 -14.880 1.00 92.50 194 LYS A O 1
ATOM 1588 N N . LYS A 1 195 ? -7.327 -7.437 -16.599 1.00 93.69 195 LYS A N 1
ATOM 1589 C CA . LYS A 1 195 ? -5.899 -7.512 -16.260 1.00 93.69 195 LYS A CA 1
ATOM 1590 C C . LYS A 1 195 ? -5.241 -6.136 -16.306 1.00 93.69 195 LYS A C 1
ATOM 1592 O O . LYS A 1 195 ? -5.521 -5.357 -17.212 1.00 93.69 195 LYS A O 1
ATOM 1597 N N . TYR A 1 196 ? -4.340 -5.890 -15.356 1.00 94.94 196 TYR A N 1
ATOM 1598 C CA . TYR A 1 196 ? -3.519 -4.672 -15.263 1.00 94.94 196 TYR A CA 1
ATOM 1599 C C . TYR A 1 196 ? -4.306 -3.365 -15.082 1.00 94.94 196 TYR A C 1
ATOM 1601 O O . TYR A 1 196 ? -3.741 -2.275 -15.161 1.00 94.94 196 TYR A O 1
ATOM 1609 N N . GLU A 1 197 ? -5.601 -3.469 -14.777 1.00 95.31 197 GLU A N 1
ATOM 1610 C CA . GLU A 1 197 ? -6.435 -2.341 -14.388 1.00 95.31 197 GLU A CA 1
ATOM 1611 C C . GLU A 1 197 ? -6.603 -2.303 -12.866 1.00 95.31 197 GLU A C 1
ATOM 1613 O O . GLU A 1 197 ? -6.887 -3.320 -12.230 1.00 95.31 197 GLU A O 1
ATOM 1618 N N . VAL A 1 198 ? -6.447 -1.115 -12.281 1.00 95.94 198 VAL A N 1
ATOM 1619 C CA . VAL A 1 198 ? -6.647 -0.876 -10.848 1.00 95.94 198 VAL A CA 1
ATOM 1620 C C . VAL A 1 198 ? -7.727 0.181 -10.658 1.00 95.94 198 VAL A C 1
ATOM 1622 O O . VAL A 1 198 ? -7.697 1.234 -11.291 1.00 95.94 198 VAL A O 1
ATOM 1625 N N . GLU A 1 199 ? -8.699 -0.084 -9.790 1.00 95.25 199 GLU A N 1
ATOM 1626 C CA . GLU A 1 199 ? -9.736 0.888 -9.453 1.00 95.25 199 GLU A CA 1
ATOM 1627 C C . GLU A 1 199 ? -9.194 1.902 -8.429 1.00 95.25 199 GLU A C 1
ATOM 1629 O O . GLU A 1 199 ? -8.737 1.496 -7.351 1.00 95.25 199 GLU A O 1
ATOM 1634 N N . PRO A 1 200 ? -9.214 3.210 -8.754 1.00 96.25 200 PRO A N 1
ATOM 1635 C CA . PRO A 1 200 ? -8.650 4.226 -7.884 1.00 96.25 200 PRO A CA 1
ATOM 1636 C C . PRO A 1 200 ? -9.555 4.550 -6.686 1.00 96.25 200 PRO A C 1
ATOM 1638 O O . PRO A 1 200 ? -10.783 4.471 -6.759 1.00 96.25 200 PRO A O 1
ATOM 1641 N N . VAL A 1 201 ? -8.929 4.972 -5.588 1.00 95.31 201 VAL A N 1
ATOM 1642 C CA . VAL A 1 201 ? -9.575 5.440 -4.356 1.00 95.31 201 VAL A CA 1
ATOM 1643 C C . VAL A 1 201 ? -9.165 6.886 -4.100 1.00 95.31 201 VAL A C 1
ATOM 1645 O O . VAL A 1 201 ? -7.984 7.233 -4.156 1.00 95.31 201 VAL A O 1
ATOM 1648 N N . GLU A 1 202 ? -10.144 7.733 -3.793 1.00 97.00 202 GLU A N 1
ATOM 1649 C CA . GLU A 1 202 ? -9.909 9.115 -3.383 1.00 97.00 202 GLU A CA 1
ATOM 1650 C C . GLU A 1 202 ? -9.685 9.161 -1.865 1.00 97.00 202 GLU A C 1
ATOM 1652 O O . GLU A 1 202 ? -10.566 8.809 -1.078 1.00 97.00 202 GLU A O 1
ATOM 1657 N N . VAL A 1 203 ? -8.497 9.585 -1.441 1.00 96.94 203 VAL A N 1
ATOM 1658 C CA . VAL A 1 203 ? -8.156 9.813 -0.032 1.00 96.94 203 VAL A CA 1
ATOM 1659 C C . VAL A 1 203 ? -8.290 11.301 0.260 1.00 96.94 203 VAL A C 1
ATOM 1661 O O . VAL A 1 203 ? -7.635 12.119 -0.383 1.00 96.94 203 VAL A O 1
ATOM 1664 N N . ILE A 1 204 ? -9.138 11.645 1.225 1.00 97.44 204 ILE A N 1
ATOM 1665 C CA . ILE A 1 204 ? -9.540 13.013 1.560 1.00 97.44 204 ILE A CA 1
ATOM 1666 C C . ILE A 1 204 ? -9.103 13.308 2.992 1.00 97.44 204 ILE A C 1
ATOM 1668 O O . ILE A 1 204 ? -9.548 12.641 3.926 1.00 97.44 204 ILE A O 1
ATOM 1672 N N . TYR A 1 205 ? -8.258 14.315 3.166 1.00 96.94 205 TYR A N 1
ATOM 1673 C CA . TYR A 1 205 ? -7.748 14.752 4.460 1.00 96.94 205 TYR A CA 1
ATOM 1674 C C . TYR A 1 205 ? -8.633 15.839 5.073 1.00 96.94 205 TYR A C 1
ATOM 1676 O O . TYR A 1 205 ? -9.325 16.590 4.384 1.00 96.94 205 TYR A O 1
ATOM 1684 N N . SER A 1 206 ? -8.602 15.947 6.401 1.00 93.19 206 SER A N 1
ATOM 1685 C CA . SER A 1 206 ? -9.392 16.930 7.153 1.00 93.19 206 SER A CA 1
ATOM 1686 C C . SER A 1 206 ? -9.023 18.389 6.866 1.00 93.19 206 SER A C 1
ATOM 1688 O O . SER A 1 206 ? -9.813 19.280 7.157 1.00 93.19 206 SER A O 1
ATOM 1690 N N . ASN A 1 207 ? -7.839 18.638 6.303 1.00 92.50 207 ASN A N 1
ATOM 1691 C CA . ASN A 1 207 ? -7.393 19.958 5.850 1.00 92.50 207 ASN A CA 1
ATOM 1692 C C . ASN A 1 207 ? -7.982 20.363 4.480 1.00 92.50 207 ASN A C 1
ATOM 1694 O O . ASN A 1 207 ? -7.692 21.454 3.999 1.00 92.50 207 ASN A O 1
ATOM 1698 N N . GLY A 1 208 ? -8.796 19.504 3.857 1.00 92.44 208 GLY A N 1
ATOM 1699 C CA . GLY A 1 208 ? -9.408 19.733 2.547 1.00 92.44 208 GLY A CA 1
ATOM 1700 C C . GLY A 1 208 ? -8.590 19.206 1.365 1.00 92.44 208 GLY A C 1
ATOM 1701 O O . GLY A 1 208 ? -9.096 19.195 0.243 1.00 92.44 208 GLY A O 1
ATOM 1702 N N . GLU A 1 209 ? -7.364 18.727 1.587 1.00 96.00 209 GLU A N 1
ATOM 1703 C CA . GLU A 1 209 ? -6.572 18.102 0.530 1.00 96.00 209 GLU A CA 1
ATOM 1704 C C . GLU A 1 209 ? -7.163 16.745 0.133 1.00 96.00 209 GLU A C 1
AT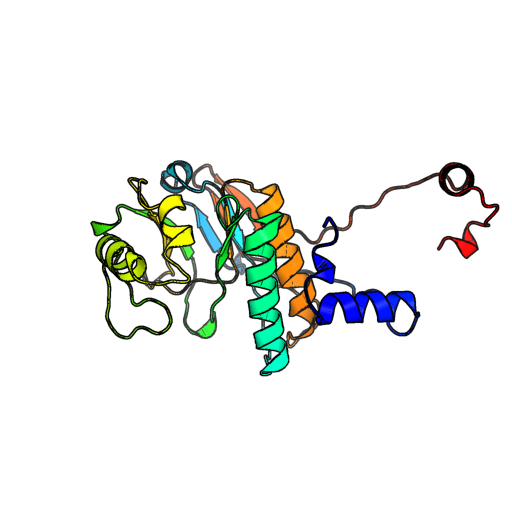OM 1706 O O . GLU A 1 209 ? -7.650 15.977 0.967 1.00 96.00 209 GLU A O 1
ATOM 1711 N N . SER A 1 210 ? -7.099 16.424 -1.159 1.00 96.94 210 SER A N 1
ATOM 1712 C CA . SER A 1 210 ? -7.500 15.114 -1.669 1.00 96.94 210 SER A CA 1
ATOM 1713 C C . SER A 1 210 ? -6.503 14.596 -2.692 1.00 96.94 210 SER A C 1
ATOM 1715 O O . SER A 1 210 ? -6.011 15.337 -3.545 1.00 96.94 210 SER A O 1
ATOM 1717 N N . PHE A 1 211 ? -6.232 13.298 -2.625 1.00 97.19 211 PHE A N 1
ATOM 1718 C CA . PHE A 1 211 ? -5.298 12.610 -3.505 1.00 97.19 211 PHE A CA 1
ATOM 1719 C C . PHE A 1 211 ? -5.937 11.327 -4.025 1.00 97.19 211 PHE A C 1
ATOM 1721 O O . PHE A 1 211 ? -6.674 10.653 -3.307 1.00 97.19 211 PHE A O 1
ATOM 1728 N N . VAL A 1 212 ? -5.649 10.984 -5.277 1.00 97.31 212 VAL A N 1
ATOM 1729 C CA . VAL A 1 212 ? -6.136 9.753 -5.904 1.00 97.31 212 VAL A CA 1
ATOM 1730 C C . VAL A 1 212 ? -5.015 8.724 -5.882 1.00 97.31 212 VAL A C 1
ATOM 1732 O O . VAL A 1 212 ? -3.891 9.026 -6.279 1.00 97.31 212 VAL A O 1
ATOM 1735 N N . TYR A 1 213 ? -5.328 7.521 -5.408 1.00 97.31 213 TYR A N 1
ATOM 1736 C CA . TYR A 1 213 ? -4.395 6.404 -5.319 1.00 97.31 213 TYR A CA 1
ATOM 1737 C C . TYR A 1 213 ? -4.941 5.170 -6.046 1.00 97.31 213 TYR A C 1
ATOM 1739 O O . TYR A 1 213 ? -6.157 4.992 -6.092 1.00 97.31 213 TYR A O 1
ATOM 1747 N N . PRO A 1 214 ? -4.074 4.296 -6.584 1.00 96.25 214 PRO A N 1
ATOM 1748 C CA . PRO A 1 214 ? -2.624 4.455 -6.673 1.00 96.25 214 PRO A CA 1
ATOM 1749 C C . PRO A 1 214 ? -2.232 5.480 -7.746 1.00 96.25 214 PRO A C 1
ATOM 1751 O O . PRO A 1 214 ? -3.003 5.766 -8.657 1.00 96.25 214 PRO A O 1
ATOM 1754 N N . ASP A 1 215 ? -1.016 6.013 -7.641 1.00 95.00 215 ASP A N 1
ATOM 1755 C CA . ASP A 1 215 ? -0.406 6.814 -8.704 1.00 95.00 215 ASP A CA 1
ATOM 1756 C C . ASP A 1 215 ? 0.482 5.894 -9.544 1.00 95.00 215 ASP A C 1
ATOM 1758 O O . ASP A 1 215 ? 1.538 5.458 -9.086 1.00 95.00 215 ASP A O 1
ATOM 1762 N N . LEU A 1 216 ? 0.009 5.555 -10.744 1.00 94.06 216 LEU A N 1
ATOM 1763 C CA . LEU A 1 216 ? 0.700 4.686 -11.702 1.00 94.06 216 LEU A CA 1
ATOM 1764 C C . LEU A 1 216 ? 1.275 5.484 -12.882 1.00 94.06 216 LEU A C 1
ATOM 1766 O O . LEU A 1 216 ? 1.460 4.933 -13.966 1.00 94.06 216 LEU A O 1
ATOM 1770 N N . SER A 1 217 ? 1.509 6.788 -12.701 1.00 91.06 217 SER A N 1
ATOM 1771 C CA . SER A 1 217 ? 2.123 7.620 -13.733 1.00 91.06 217 SER A CA 1
ATOM 1772 C C . SER A 1 217 ? 3.531 7.129 -14.090 1.00 91.06 217 SER A C 1
ATOM 1774 O O . SER A 1 217 ? 4.311 6.697 -13.238 1.00 91.06 217 SER A O 1
ATOM 1776 N N . LEU A 1 218 ? 3.848 7.174 -15.386 1.00 88.19 218 LEU A N 1
ATOM 1777 C CA . LEU A 1 218 ? 5.166 6.813 -15.892 1.00 88.19 218 LEU A CA 1
ATOM 1778 C C . LEU A 1 218 ? 6.124 7.991 -15.722 1.00 88.19 218 LEU A C 1
ATOM 1780 O O . LEU A 1 218 ? 5.813 9.123 -16.095 1.00 88.19 218 LEU A O 1
ATOM 1784 N N . TYR A 1 219 ? 7.306 7.702 -15.186 1.00 88.75 219 TYR A N 1
ATOM 1785 C CA . TYR A 1 219 ? 8.410 8.647 -15.158 1.00 88.75 219 TYR A CA 1
ATOM 1786 C C . TYR A 1 219 ? 9.233 8.495 -16.436 1.00 88.75 219 TYR A C 1
ATOM 1788 O O . TYR A 1 219 ? 9.850 7.453 -16.655 1.00 88.75 219 TYR A O 1
ATOM 1796 N N . ASN A 1 220 ? 9.243 9.538 -17.262 1.00 88.69 220 ASN A N 1
ATOM 1797 C CA . ASN A 1 220 ? 10.049 9.591 -18.474 1.00 88.69 220 ASN A CA 1
ATOM 1798 C C . ASN A 1 220 ? 11.301 10.433 -18.216 1.00 88.69 220 ASN A C 1
ATOM 1800 O O . ASN A 1 220 ? 11.218 11.521 -17.645 1.00 88.69 220 ASN A O 1
ATOM 1804 N N . MET A 1 221 ? 12.451 9.933 -18.658 1.00 92.25 221 MET A N 1
ATOM 1805 C CA . MET A 1 221 ? 13.731 10.633 -18.609 1.00 92.25 221 MET A CA 1
ATOM 1806 C C . MET A 1 221 ? 14.429 10.465 -19.955 1.00 92.25 221 MET A C 1
ATOM 1808 O O . MET A 1 221 ? 14.513 9.355 -20.475 1.00 92.25 221 MET A O 1
ATOM 1812 N N . GLU A 1 222 ? 14.944 11.563 -20.496 1.00 92.12 222 GLU A N 1
ATOM 1813 C CA . GLU A 1 222 ? 15.787 11.547 -21.688 1.00 92.12 222 GLU A CA 1
ATOM 1814 C C . GLU A 1 222 ? 17.254 11.455 -21.272 1.00 92.12 222 GLU A C 1
ATOM 1816 O O . GLU A 1 222 ? 17.708 12.181 -20.385 1.00 92.12 222 GLU A O 1
ATOM 1821 N N . VAL A 1 223 ? 17.997 10.548 -21.905 1.00 92.56 223 VAL A N 1
ATOM 1822 C CA . VAL A 1 223 ? 19.412 10.309 -21.608 1.00 92.56 223 VAL A CA 1
ATOM 1823 C C . VAL A 1 223 ? 20.203 10.303 -22.918 1.00 92.56 223 VAL A C 1
ATOM 1825 O O . VAL A 1 223 ? 19.800 9.613 -23.857 1.00 92.56 223 VAL A O 1
ATOM 1828 N N . PRO A 1 224 ? 21.329 11.036 -23.016 1.00 94.25 224 PRO A N 1
ATOM 1829 C CA . PRO A 1 224 ? 22.181 10.984 -24.200 1.00 94.25 224 PRO A CA 1
ATOM 1830 C C . PRO A 1 224 ? 22.748 9.577 -24.437 1.00 94.25 224 PRO A C 1
ATOM 1832 O O . PRO A 1 224 ? 23.259 8.950 -23.509 1.00 94.25 224 PRO A O 1
ATOM 1835 N N . LEU A 1 225 ? 22.752 9.108 -25.690 1.00 93.38 225 LEU A N 1
ATOM 1836 C CA . LEU A 1 225 ? 23.351 7.812 -26.051 1.00 93.38 225 LEU A CA 1
ATOM 1837 C C . LEU A 1 225 ? 24.836 7.732 -25.662 1.00 93.38 225 LEU A C 1
ATOM 1839 O O . LEU A 1 225 ? 25.299 6.683 -25.220 1.00 93.38 225 LEU A O 1
ATOM 1843 N N . SER A 1 226 ? 25.567 8.847 -25.778 1.00 94.75 226 SER A N 1
ATOM 1844 C CA . SER A 1 226 ? 26.966 8.929 -25.348 1.00 94.75 226 SER A CA 1
ATOM 1845 C C . SER A 1 226 ? 27.120 8.604 -23.867 1.00 94.75 226 SER A C 1
ATOM 1847 O O . SER A 1 226 ? 27.966 7.799 -23.517 1.00 94.75 226 SER A O 1
ATOM 1849 N N . TYR A 1 227 ? 26.243 9.128 -23.006 1.00 94.31 227 TYR A N 1
ATOM 1850 C CA . TYR A 1 227 ? 26.284 8.839 -21.574 1.00 94.31 227 TYR A CA 1
ATOM 1851 C C . TYR A 1 227 ? 26.129 7.340 -21.283 1.00 94.31 227 TYR A C 1
ATOM 1853 O O . TYR A 1 227 ? 26.856 6.802 -20.449 1.00 94.31 227 TYR A O 1
ATOM 1861 N N . VAL A 1 228 ? 25.210 6.660 -21.978 1.00 93.56 228 VAL A N 1
ATOM 1862 C CA . VAL A 1 228 ? 25.005 5.209 -21.832 1.00 93.56 228 VAL A CA 1
ATOM 1863 C C . VAL A 1 228 ? 26.260 4.452 -22.264 1.00 93.56 228 VAL A C 1
ATOM 1865 O O . VAL A 1 228 ? 26.788 3.667 -21.479 1.00 93.56 228 VAL A O 1
ATOM 1868 N N . ASN A 1 229 ? 26.759 4.735 -23.470 1.00 94.31 229 ASN A N 1
ATOM 1869 C CA . ASN A 1 229 ? 27.938 4.091 -24.051 1.00 94.31 229 ASN A CA 1
ATOM 1870 C C . ASN A 1 229 ? 29.202 4.306 -23.201 1.00 94.31 229 ASN A C 1
ATOM 1872 O O . ASN A 1 229 ? 29.898 3.339 -22.892 1.00 94.31 229 ASN A O 1
ATOM 1876 N N . ASP A 1 230 ? 29.451 5.539 -22.757 1.00 95.12 230 ASP A N 1
ATOM 1877 C CA . ASP A 1 230 ? 30.612 5.908 -21.941 1.00 95.12 230 ASP A CA 1
ATOM 1878 C C . ASP A 1 230 ? 30.559 5.256 -20.551 1.00 95.12 230 ASP A C 1
ATOM 1880 O O . ASP A 1 230 ? 31.583 4.819 -20.027 1.00 95.12 230 ASP A O 1
ATOM 1884 N N . SER A 1 231 ? 29.365 5.140 -19.959 1.00 93.88 231 SER A N 1
ATOM 1885 C CA . SER A 1 231 ? 29.194 4.562 -18.618 1.00 93.88 231 SER A CA 1
ATOM 1886 C C . SER A 1 231 ? 29.403 3.047 -18.586 1.00 93.88 231 SER A C 1
ATOM 1888 O O . SER A 1 231 ? 29.875 2.520 -17.579 1.00 93.88 231 SER A O 1
ATOM 1890 N N . ILE A 1 232 ? 29.033 2.335 -19.656 1.00 92.75 232 ILE A N 1
ATOM 1891 C CA . ILE A 1 232 ? 29.138 0.866 -19.732 1.00 92.75 232 ILE A CA 1
ATOM 1892 C C . ILE A 1 232 ? 30.340 0.388 -20.563 1.00 92.75 232 ILE A C 1
ATOM 1894 O O . ILE A 1 232 ? 30.662 -0.798 -20.533 1.00 92.75 232 ILE A O 1
ATOM 1898 N N . GLY A 1 233 ? 31.016 1.294 -21.278 1.00 92.50 233 GLY A N 1
ATOM 1899 C CA . GLY A 1 233 ? 32.209 1.005 -22.075 1.00 92.50 233 GLY A CA 1
ATOM 1900 C C . GLY A 1 233 ? 31.928 0.257 -23.382 1.00 92.50 233 GLY A C 1
ATOM 1901 O O . GLY A 1 233 ? 32.728 -0.586 -23.784 1.00 92.50 233 GLY A O 1
ATOM 1902 N N . VAL A 1 234 ? 30.797 0.530 -24.038 1.00 93.50 234 VAL A N 1
ATOM 1903 C CA . VAL A 1 234 ? 30.399 -0.113 -25.308 1.00 93.50 234 VAL A CA 1
ATOM 1904 C C . VAL A 1 234 ? 30.090 0.923 -26.387 1.00 93.50 234 VAL A C 1
ATOM 1906 O O . VAL A 1 234 ? 29.868 2.091 -26.091 1.00 93.50 234 VAL A O 1
ATOM 1909 N N . ALA A 1 235 ? 30.032 0.486 -27.646 1.00 92.38 235 ALA A N 1
ATOM 1910 C CA . ALA A 1 235 ? 29.661 1.324 -28.784 1.00 92.38 235 ALA A CA 1
ATOM 1911 C C . ALA A 1 235 ? 28.379 0.796 -29.446 1.00 92.38 235 ALA A C 1
ATOM 1913 O O . ALA A 1 235 ? 28.440 0.148 -30.490 1.00 92.38 235 ALA A O 1
ATOM 1914 N N . LEU A 1 236 ? 27.228 1.047 -28.817 1.00 92.81 236 LEU A N 1
ATOM 1915 C CA . LEU A 1 236 ? 25.916 0.659 -29.342 1.00 92.81 236 LEU A CA 1
ATOM 1916 C C . LEU A 1 236 ? 25.270 1.803 -30.132 1.00 92.81 236 LEU A C 1
ATOM 1918 O O . LEU A 1 236 ? 25.468 2.985 -29.822 1.00 92.81 236 LEU A O 1
ATOM 1922 N N . LYS A 1 237 ? 24.464 1.447 -31.136 1.00 94.06 237 LYS A N 1
ATOM 1923 C CA . LYS A 1 237 ? 23.539 2.363 -31.819 1.00 94.06 237 LYS A CA 1
ATOM 1924 C C . LYS A 1 237 ? 22.248 2.515 -31.015 1.00 94.06 237 LYS A C 1
ATOM 1926 O O . LYS A 1 237 ? 21.873 1.630 -30.256 1.00 94.06 237 LYS A O 1
ATOM 1931 N N . ALA A 1 238 ? 21.518 3.609 -31.241 1.00 89.75 238 ALA A N 1
ATOM 1932 C CA . ALA A 1 238 ? 20.251 3.878 -30.551 1.00 89.75 238 ALA A CA 1
ATOM 1933 C C . ALA A 1 238 ? 19.225 2.735 -30.699 1.00 89.75 238 ALA A C 1
ATOM 1935 O O . ALA A 1 238 ? 18.564 2.380 -29.732 1.00 89.75 238 ALA A O 1
ATOM 1936 N N . GLU A 1 239 ? 19.143 2.125 -31.884 1.00 91.12 239 GLU A N 1
ATOM 1937 C CA . GLU A 1 239 ? 18.243 0.997 -32.175 1.00 91.12 239 GLU A CA 1
ATOM 1938 C C . GLU A 1 239 ? 18.572 -0.277 -31.380 1.00 91.12 239 GLU A C 1
ATOM 1940 O O . GLU A 1 239 ? 17.707 -1.125 -31.212 1.00 91.12 239 GLU A O 1
ATOM 1945 N N . GLU A 1 240 ? 19.811 -0.427 -30.902 1.00 87.81 240 GLU A N 1
ATOM 1946 C CA . GLU A 1 240 ? 20.250 -1.587 -30.113 1.00 87.81 240 GLU A CA 1
ATOM 1947 C C . GLU A 1 240 ? 20.023 -1.386 -28.606 1.00 87.81 240 GLU A C 1
ATOM 1949 O O . GLU A 1 240 ? 20.071 -2.350 -27.842 1.00 87.81 240 GLU A O 1
ATOM 1954 N N . VAL A 1 241 ? 19.814 -0.136 -28.176 1.00 86.31 241 VAL A N 1
ATOM 1955 C CA . VAL A 1 241 ? 19.564 0.244 -26.775 1.00 86.31 241 VAL A CA 1
ATOM 1956 C C . VAL A 1 241 ? 18.068 0.202 -26.430 1.00 86.31 241 VAL A C 1
ATOM 1958 O O . VAL A 1 241 ? 17.728 0.006 -25.263 1.00 86.31 241 VAL A O 1
ATOM 1961 N N . LEU A 1 242 ? 17.194 0.392 -27.425 1.00 80.50 242 LEU A N 1
ATOM 1962 C CA . LEU A 1 242 ? 15.729 0.353 -27.302 1.00 80.50 242 LEU A CA 1
ATOM 1963 C C . LEU A 1 242 ? 15.189 -1.086 -27.336 1.00 80.50 242 LEU A C 1
ATOM 1965 O O . LEU A 1 242 ? 14.231 -1.353 -26.576 1.00 80.50 242 LEU A O 1
#

Secondary structure (DSSP, 8-state):
---GGGSSHHHHHHHHHHHTTSSPPPPPEE----GGGSEEEEE-GGGGGT--EEEEEE-TT----HHHHHHHHHHHHHHHHTTTTTTTSEEEE---GGG--S-EEEEEE-GGG-EE--TT--S-EEHHHHHHHHTT-TTTHHHHTTTTT-SSEEEEE-TT------EEEEES-HHHHHHHHHHHHHHHGGGSSSTTEEEEEEEEETTS-EEEE-----------HHHHHHHHT----HHHH-

Sequence (242 aa):
MHRYDWLCLKGLAQALRVFNKQEETPQYSLRNISRGSMLKMHVKPETSQIRPYVVSAVLRGITFYEASYNSFIDLQDKLHQNICWQRTLVAIGTHDLDTLEGPFSYEALQPSSISFVPLKQVKNFRADELMEFYKSDLKLKKFLHIIENSLVFPIIYDSKRRQNVKFECTATDLTKAKIVLNTMVTIFSAYCGKKYEVEPVEVIYSNGESFVYPDLSLYNMEVPLSYVNDSIGVALKAEEVL